Protein AF-L1J916-F1 (afdb_monomer_lite)

Organism: Guillardia theta (strain CCMP2712) (NCBI:txid905079)

Radius of gyration: 19.58 Å; chains: 1; bounding box: 50×43×59 Å

InterPro domains:
  IPR020630 Tetrahydrofolate dehydrogenase/cyclohydrolase, catalytic domain [PF00763] (3-84)
  IPR020631 Tetrahydrofolate dehydrogenase/cyclohydrolase, NAD(P)-binding domain [PF02882] (116-265)
  IPR036291 NAD(P)-binding domain superfamily [SSF51735] (116-236)
  IPR046346 Aminoacid dehydrogenase-like, N-terminal domain superfamily [SSF53223] (3-84)

Secondary structure (DSSP, 8-state):
-----HHHHHHHHHHHHHHHHTT---------TTTHHHHHHHHHH-TT---B---S-SS-SSPPTT---HHHHHHHS-TTTBTT--SHHHHHHHHTT--BSS-TTS-SS-PBPP--HHHHHHHHHHHHTT-S-TTSPTT-TTTT-EEEEE---TTTHHHHHHHHHHTT-EEEEE-SS-EEEEETTEEEE-S--HHHHHHH-SEEEE--S-TT----GGGPPTT-EEEE-SSS--S-HHHHTTSTT-EEE---HHHHHHHHHHHHHHHIIIII--TTSSS-HHHHHHHHHHHHHHHHHHHTT-

Foldseek 3Di:
DADPDPVLVVLLVVLCVVCVVLVHHDDDDYDHLVCLLVVLVVLQPDLVQQADDDRDDNDDPDADPVRDGPLVVQQSHDQLHHLQLLHPVLLVCLLQVNFFPDDPPDDPDTQGRAAGLQLVLVVLLCVLVCCQPPVDDAQQRNAPFEEEEADDDSRHQVSNQSNNQSSHYFYWRDYPPAIWTDHRNDTHGDPDDPLRSQLRGLEYEYADQDQPAADPLVSHAALHEYEYDYPHCNYDVVSNVVRHNYHYQHYSSQLSSLSSVLSSLSSCVNPVDPPVDPPRPVVVSSVVSNVVSSVVSSVVSD

pLDDT: mean 91.12, std 7.14, range [49.5, 98.06]

Sequence (302 aa):
MATKNQAAMDYAHWTARSCSQNGIDFHVVETTKSSVFDEIRKANENPNVHGIIFYYPCFGPTPGPDGSSDEVIREMISVRKDVEALSQPYRERLKMNIRLLDSPCMRRWRRKSLLPCTPLAVVKILEYLKIHNRCLPIGSRINNKTISVFNRSEVVGRPLACMLANDGATVFSVDDKETMLVQPCCEVPTDLECEDVIKLSDVLVTGVPCSKFKLPCDLIRPGATIINLSSFSNVDEERLLQVPNVRYVPKVGKVTVCMLQRNLLKLIYNFHLNKDLPDNQDLEDVLDLEHKIEIQSKSVIH

Structure (mmCIF, N/CA/C/O backbone):
data_AF-L1J916-F1
#
_entry.id   AF-L1J916-F1
#
loop_
_atom_site.group_PDB
_atom_site.id
_atom_site.type_symbol
_atom_site.label_atom_id
_atom_site.label_alt_id
_atom_site.label_comp_id
_atom_site.label_asym_id
_atom_site.label_entity_id
_atom_site.label_seq_id
_atom_site.pdbx_PDB_ins_code
_atom_site.Cartn_x
_atom_site.Cartn_y
_atom_site.Cartn_z
_atom_site.occupancy
_atom_site.B_iso_or_equiv
_atom_site.auth_seq_id
_atom_site.auth_comp_id
_atom_site.auth_asym_id
_atom_site.auth_atom_id
_atom_site.pdbx_PDB_model_num
ATOM 1 N N . MET A 1 1 ? 13.998 -10.246 -7.393 1.00 86.81 1 MET A N 1
ATOM 2 C CA . MET A 1 1 ? 13.907 -10.756 -6.008 1.00 86.81 1 MET A CA 1
ATOM 3 C C . MET A 1 1 ? 15.306 -11.117 -5.536 1.00 86.81 1 MET A C 1
ATOM 5 O O . MET A 1 1 ? 15.987 -11.836 -6.251 1.00 86.81 1 MET A O 1
ATOM 9 N N . ALA A 1 2 ? 15.738 -10.612 -4.376 1.00 88.06 2 ALA A N 1
ATOM 10 C CA . ALA A 1 2 ? 17.073 -10.877 -3.813 1.00 88.06 2 ALA A CA 1
ATOM 11 C C . ALA A 1 2 ? 17.022 -11.435 -2.375 1.00 88.06 2 ALA A C 1
ATOM 13 O O . ALA A 1 2 ? 17.979 -11.332 -1.605 1.00 88.06 2 ALA A O 1
ATOM 14 N N . THR A 1 3 ? 15.877 -12.007 -1.998 1.00 82.06 3 THR A N 1
ATOM 15 C CA . THR A 1 3 ? 15.598 -12.547 -0.664 1.00 82.06 3 THR A CA 1
ATOM 16 C C . THR A 1 3 ? 15.263 -14.032 -0.751 1.00 82.06 3 THR A C 1
ATOM 18 O O . THR A 1 3 ? 14.670 -14.477 -1.728 1.00 82.06 3 THR A O 1
ATOM 21 N N . LYS A 1 4 ? 15.634 -14.794 0.285 1.00 78.62 4 LYS A N 1
ATOM 22 C CA . LYS A 1 4 ? 15.292 -16.222 0.435 1.00 78.62 4 LYS A CA 1
ATOM 23 C C . LYS A 1 4 ? 14.055 -16.439 1.315 1.00 78.62 4 LYS A C 1
ATOM 25 O O . LYS A 1 4 ? 13.822 -17.540 1.803 1.00 78.62 4 LYS A O 1
ATOM 30 N N . ASN A 1 5 ? 13.282 -15.388 1.574 1.00 82.81 5 ASN A N 1
ATOM 31 C CA . ASN A 1 5 ? 12.077 -15.487 2.384 1.00 82.81 5 ASN A CA 1
ATOM 32 C C . ASN A 1 5 ? 10.961 -16.201 1.603 1.00 82.81 5 ASN A C 1
ATOM 34 O O . ASN A 1 5 ? 10.502 -15.684 0.584 1.00 82.81 5 ASN A O 1
ATOM 38 N N . GLN A 1 6 ? 10.491 -17.344 2.113 1.00 83.00 6 GLN A N 1
ATOM 39 C CA . GLN A 1 6 ? 9.423 -18.130 1.487 1.00 83.00 6 GLN A CA 1
ATOM 40 C C . GLN A 1 6 ? 8.148 -17.312 1.249 1.00 83.00 6 GLN A C 1
ATOM 42 O O . GLN A 1 6 ? 7.566 -17.392 0.175 1.00 83.00 6 GLN A O 1
ATOM 47 N N . ALA A 1 7 ? 7.756 -16.451 2.192 1.00 82.75 7 ALA A N 1
ATOM 48 C CA . ALA A 1 7 ? 6.556 -15.631 2.038 1.00 82.75 7 ALA A CA 1
ATOM 49 C C . ALA A 1 7 ? 6.671 -14.640 0.865 1.00 82.75 7 ALA A C 1
ATOM 51 O O . ALA A 1 7 ? 5.684 -14.366 0.184 1.00 82.75 7 ALA A O 1
ATOM 52 N N . ALA A 1 8 ? 7.877 -14.117 0.611 1.00 84.94 8 ALA A N 1
ATOM 53 C CA . ALA A 1 8 ? 8.134 -13.237 -0.526 1.00 84.94 8 ALA A CA 1
ATOM 54 C C . ALA A 1 8 ? 8.120 -14.012 -1.853 1.00 84.94 8 ALA A C 1
ATOM 56 O O . ALA A 1 8 ? 7.554 -13.521 -2.828 1.00 84.94 8 ALA A O 1
ATOM 57 N N . MET A 1 9 ? 8.681 -15.228 -1.876 1.00 85.56 9 MET A N 1
ATOM 58 C CA . MET A 1 9 ? 8.642 -16.114 -3.047 1.00 85.56 9 MET A CA 1
ATOM 59 C C . MET A 1 9 ? 7.208 -16.498 -3.409 1.00 85.56 9 MET A C 1
ATOM 61 O O . MET A 1 9 ? 6.787 -16.325 -4.553 1.00 85.56 9 MET A O 1
ATOM 65 N N . ASP A 1 10 ? 6.423 -16.934 -2.422 1.00 87.06 10 ASP A N 1
ATOM 66 C CA . ASP A 1 10 ? 5.017 -17.272 -2.619 1.00 87.06 10 ASP A CA 1
ATOM 67 C C . ASP A 1 10 ? 4.261 -16.063 -3.178 1.00 87.06 10 ASP A C 1
ATOM 69 O O . ASP A 1 10 ? 3.560 -16.171 -4.185 1.00 87.06 10 ASP A O 1
ATOM 73 N N . TYR A 1 11 ? 4.441 -14.884 -2.573 1.00 88.38 11 TYR A N 1
ATOM 74 C CA . TYR A 1 11 ? 3.808 -13.651 -3.039 1.00 88.38 11 TYR A CA 1
ATOM 75 C C . TYR A 1 11 ? 4.218 -13.280 -4.475 1.00 88.38 11 TYR A C 1
ATOM 77 O O . TYR A 1 11 ? 3.368 -12.838 -5.254 1.00 88.38 11 TYR A O 1
ATOM 85 N N . ALA A 1 12 ? 5.472 -13.523 -4.869 1.00 91.75 12 ALA A N 1
ATOM 86 C CA . ALA A 1 12 ? 5.927 -13.319 -6.241 1.00 91.75 12 ALA A CA 1
ATOM 87 C C . ALA A 1 12 ? 5.235 -14.262 -7.236 1.00 91.75 12 ALA A C 1
ATOM 89 O O . ALA A 1 12 ? 4.773 -13.811 -8.288 1.00 91.75 12 ALA A O 1
ATOM 90 N N . HIS A 1 13 ? 5.073 -15.539 -6.884 1.00 90.00 13 HIS A N 1
ATOM 91 C CA . HIS A 1 13 ? 4.322 -16.498 -7.698 1.00 90.00 13 HIS A CA 1
ATOM 92 C C . HIS A 1 13 ? 2.837 -16.127 -7.820 1.00 90.00 13 HIS A C 1
ATOM 94 O O . HIS A 1 13 ? 2.269 -16.191 -8.913 1.00 90.00 13 HIS A O 1
ATOM 100 N N . TRP A 1 14 ? 2.204 -15.685 -6.727 1.00 90.38 14 TRP A N 1
ATOM 101 C CA . TRP A 1 14 ? 0.821 -15.194 -6.758 1.00 90.38 14 TRP A CA 1
ATOM 102 C C . TRP A 1 14 ? 0.668 -13.961 -7.650 1.00 90.38 14 TRP A C 1
ATOM 104 O O . TRP A 1 14 ? -0.290 -13.876 -8.422 1.00 90.38 14 TRP A O 1
ATOM 114 N N . THR A 1 15 ? 1.626 -13.035 -7.575 1.00 94.25 15 THR A N 1
ATOM 115 C CA . THR A 1 15 ? 1.662 -11.834 -8.416 1.00 94.25 15 THR A CA 1
ATOM 116 C C . THR A 1 15 ? 1.776 -12.214 -9.890 1.00 94.25 15 THR A C 1
ATOM 118 O O . THR A 1 15 ? 0.941 -11.788 -10.686 1.00 94.25 15 THR A O 1
ATOM 121 N N . ALA A 1 16 ? 2.719 -13.094 -10.243 1.00 94.75 16 ALA A N 1
ATOM 122 C CA . ALA A 1 16 ? 2.904 -13.577 -11.612 1.00 94.75 16 ALA A CA 1
ATOM 123 C C . ALA A 1 16 ? 1.631 -14.227 -12.177 1.00 94.75 16 ALA A C 1
ATOM 125 O O . ALA A 1 16 ? 1.190 -13.898 -13.279 1.00 94.75 16 ALA A O 1
ATOM 126 N N . ARG A 1 17 ? 0.981 -15.097 -11.390 1.00 93.94 17 ARG A N 1
ATOM 127 C CA . ARG A 1 17 ? -0.272 -15.752 -11.788 1.00 93.94 17 ARG A CA 1
ATOM 128 C C . ARG A 1 17 ? -1.388 -14.743 -12.050 1.00 93.94 17 ARG A C 1
ATOM 130 O O . ARG A 1 17 ? -2.109 -14.877 -13.035 1.00 93.94 17 ARG A O 1
ATOM 137 N N . SER A 1 18 ? -1.546 -13.749 -11.177 1.00 94.38 18 SER A N 1
ATOM 138 C CA . SER A 1 18 ? -2.588 -12.731 -11.334 1.00 94.38 18 SER A CA 1
ATOM 139 C C . SER A 1 18 ? -2.328 -11.809 -12.528 1.00 94.38 18 SER A C 1
ATOM 141 O O . SER A 1 18 ? -3.273 -11.488 -13.243 1.00 94.38 18 SER A O 1
ATOM 143 N N . CYS A 1 19 ? -1.071 -11.429 -12.777 1.00 95.69 19 CYS A N 1
ATOM 144 C CA . CYS A 1 19 ? -0.684 -10.664 -13.963 1.00 95.69 19 CYS A CA 1
ATOM 145 C C . CYS A 1 19 ? -1.005 -11.436 -15.251 1.00 95.69 19 CYS A C 1
ATOM 147 O O . CYS A 1 19 ? -1.680 -10.906 -16.132 1.00 95.69 19 CYS A O 1
ATOM 149 N N . SER A 1 20 ? -0.632 -12.719 -15.316 1.00 95.00 20 SER A N 1
ATOM 150 C CA . SER A 1 20 ? -0.892 -13.576 -16.479 1.00 95.00 20 SER A CA 1
ATOM 151 C C . SER A 1 20 ? -2.390 -13.708 -16.800 1.00 95.00 20 SER A C 1
ATOM 153 O O . SER A 1 20 ? -2.781 -13.617 -17.961 1.00 95.00 20 SER A O 1
ATOM 155 N N . GLN A 1 21 ? -3.259 -13.812 -15.784 1.00 93.94 21 GLN A N 1
ATOM 156 C CA . GLN A 1 21 ? -4.724 -13.834 -15.964 1.00 93.94 21 GLN A CA 1
ATOM 157 C C . GLN A 1 21 ? -5.291 -12.563 -16.618 1.00 93.94 21 GLN A C 1
ATOM 159 O O . GLN A 1 21 ? -6.376 -12.591 -17.205 1.00 93.94 21 GLN A O 1
ATOM 164 N N . ASN A 1 22 ? -4.570 -11.451 -16.505 1.00 93.56 22 ASN A N 1
ATOM 165 C CA . ASN A 1 22 ? -4.932 -10.164 -17.080 1.00 93.56 22 ASN A CA 1
ATOM 166 C C . ASN A 1 22 ? -4.121 -9.823 -18.338 1.00 93.56 22 ASN A C 1
ATOM 168 O O . ASN A 1 22 ? -4.213 -8.699 -18.816 1.00 93.56 22 ASN A O 1
ATOM 172 N N . GLY A 1 23 ? -3.364 -10.781 -18.887 1.00 94.38 23 GLY A N 1
ATOM 173 C CA . GLY A 1 23 ? -2.546 -10.571 -20.084 1.00 94.38 23 GLY A CA 1
ATOM 174 C C . GLY A 1 23 ? -1.303 -9.712 -19.844 1.00 94.38 23 GLY A C 1
ATOM 175 O O . GLY A 1 23 ? -0.712 -9.217 -20.796 1.00 94.38 23 GLY A O 1
ATOM 176 N N . ILE A 1 24 ? -0.902 -9.518 -18.585 1.00 95.81 24 ILE A N 1
ATOM 177 C CA . ILE A 1 24 ? 0.307 -8.776 -18.227 1.00 95.81 24 ILE A CA 1
ATOM 178 C C . ILE A 1 24 ? 1.475 -9.755 -18.184 1.00 95.81 24 ILE A C 1
ATOM 180 O O . ILE A 1 24 ? 1.490 -10.678 -17.363 1.00 95.81 24 ILE A O 1
ATOM 184 N N . ASP A 1 25 ? 2.462 -9.520 -19.045 1.00 95.94 25 ASP A N 1
ATOM 185 C CA . ASP A 1 25 ? 3.709 -10.276 -19.049 1.00 95.94 25 ASP A CA 1
ATOM 186 C C . ASP A 1 25 ? 4.537 -9.949 -17.796 1.00 95.94 25 ASP A C 1
ATOM 188 O O . ASP A 1 25 ? 4.836 -8.785 -17.508 1.00 95.94 25 ASP A O 1
ATOM 192 N N . PHE A 1 26 ? 4.858 -10.975 -17.009 1.00 96.25 26 PHE A N 1
ATOM 193 C CA . PHE A 1 26 ? 5.480 -10.823 -15.697 1.00 96.25 26 PHE A CA 1
ATOM 194 C C . PHE A 1 26 ? 6.625 -11.816 -15.519 1.00 96.25 26 PHE A C 1
ATOM 196 O O . PHE A 1 26 ? 6.409 -13.024 -15.417 1.00 96.25 26 PHE A O 1
ATOM 203 N N . HIS A 1 27 ? 7.841 -11.284 -15.389 1.00 94.50 27 HIS A N 1
ATOM 204 C CA . HIS A 1 27 ? 9.067 -12.066 -15.232 1.00 94.50 27 HIS A CA 1
ATOM 205 C C . HIS A 1 27 ? 9.641 -11.903 -13.829 1.00 94.50 27 HIS A C 1
ATOM 207 O O . HIS A 1 27 ? 9.912 -10.788 -13.378 1.00 94.50 27 HIS A O 1
ATOM 213 N N . VAL A 1 28 ? 9.869 -13.020 -13.138 1.00 93.25 28 VAL A N 1
ATOM 214 C CA . VAL A 1 28 ? 10.585 -13.023 -11.858 1.00 93.25 28 VAL A CA 1
ATOM 215 C C . VAL A 1 28 ? 12.074 -13.183 -12.136 1.00 93.25 28 VAL A C 1
ATOM 217 O O . VAL A 1 28 ? 12.523 -14.249 -12.543 1.00 93.25 28 VAL A O 1
ATOM 220 N N . VAL A 1 29 ? 12.847 -12.127 -11.884 1.00 93.44 29 VAL A N 1
ATOM 221 C CA . VAL A 1 29 ? 14.315 -12.191 -11.907 1.00 93.44 29 VAL A CA 1
ATOM 222 C C . VAL A 1 29 ? 14.815 -12.473 -10.496 1.00 93.44 29 VAL A C 1
ATOM 224 O O . VAL A 1 29 ? 14.697 -11.623 -9.605 1.00 93.44 29 VAL A O 1
ATOM 227 N N . GLU A 1 30 ? 15.356 -13.665 -10.271 1.00 92.75 30 GLU A N 1
ATOM 228 C CA . GLU A 1 30 ? 16.078 -14.003 -9.044 1.00 92.75 30 GLU A CA 1
ATOM 229 C C . GLU A 1 30 ? 17.522 -13.512 -9.135 1.00 92.75 30 GLU A C 1
ATOM 231 O O . GLU A 1 30 ? 18.198 -13.703 -10.142 1.00 92.75 30 GLU A O 1
ATOM 236 N N . THR A 1 31 ? 17.997 -12.842 -8.089 1.00 93.06 31 THR A N 1
ATOM 237 C CA . THR A 1 31 ? 19.346 -12.272 -8.047 1.00 93.06 31 THR A CA 1
ATOM 238 C C . THR A 1 31 ? 19.919 -12.342 -6.635 1.00 93.06 31 THR A C 1
ATOM 240 O O . THR A 1 31 ? 19.236 -12.692 -5.671 1.00 93.06 31 THR A O 1
ATOM 243 N N . THR A 1 32 ? 21.199 -12.026 -6.499 1.00 92.12 32 THR A N 1
ATOM 244 C CA . THR A 1 32 ? 21.896 -11.954 -5.215 1.00 92.12 32 THR A CA 1
ATOM 245 C C . THR A 1 32 ? 21.941 -10.512 -4.716 1.00 92.12 32 THR A C 1
ATOM 247 O O . THR A 1 32 ? 21.762 -9.565 -5.480 1.00 92.12 32 THR A O 1
ATOM 250 N N . LYS A 1 33 ? 22.247 -10.317 -3.428 1.00 89.88 33 LYS A N 1
ATOM 251 C CA . LYS A 1 33 ? 22.436 -8.969 -2.863 1.00 89.88 33 LYS A CA 1
ATOM 252 C C . LYS A 1 33 ? 23.545 -8.180 -3.568 1.00 89.88 33 LYS A C 1
ATOM 254 O O . LYS A 1 33 ? 23.431 -6.970 -3.689 1.00 89.88 33 LYS A O 1
ATOM 259 N N . SER A 1 34 ? 24.589 -8.858 -4.048 1.00 89.31 34 SER A N 1
ATOM 260 C CA . SER A 1 34 ? 25.713 -8.224 -4.748 1.00 89.31 34 SER A CA 1
ATOM 261 C C . SER A 1 34 ? 25.365 -7.778 -6.168 1.00 89.31 34 SER A C 1
ATOM 263 O O . SER A 1 34 ? 25.971 -6.843 -6.670 1.00 89.31 34 SER A O 1
ATOM 265 N N . SER A 1 35 ? 24.403 -8.435 -6.820 1.00 93.50 35 SER A N 1
ATOM 266 C CA . SER A 1 35 ? 24.050 -8.182 -8.226 1.00 93.50 35 SER A CA 1
ATOM 267 C C . SER A 1 35 ? 22.723 -7.435 -8.389 1.00 93.50 35 SER A C 1
ATOM 269 O O . SER A 1 35 ? 22.341 -7.081 -9.502 1.00 93.50 35 SER A O 1
ATOM 271 N N . VAL A 1 36 ? 22.014 -7.167 -7.287 1.00 94.50 36 VAL A N 1
ATOM 272 C CA . VAL A 1 36 ? 20.677 -6.562 -7.306 1.00 94.50 36 VAL A CA 1
ATOM 273 C C . VAL A 1 36 ? 20.649 -5.189 -7.981 1.00 94.50 36 VAL A C 1
ATOM 275 O O . VAL A 1 36 ? 19.750 -4.914 -8.772 1.00 94.50 36 VAL A O 1
ATOM 278 N N . PHE A 1 37 ? 21.653 -4.349 -7.725 1.00 94.50 37 PHE A N 1
ATOM 279 C CA . PHE A 1 37 ? 21.734 -2.999 -8.286 1.00 94.50 37 PHE A CA 1
ATOM 280 C C . PHE A 1 37 ? 21.967 -3.016 -9.803 1.00 94.50 37 PHE A C 1
ATOM 282 O O . PHE A 1 37 ? 21.402 -2.197 -10.529 1.00 94.50 37 PHE A O 1
ATOM 289 N N . ASP A 1 38 ? 22.747 -3.977 -10.302 1.00 95.88 38 ASP A N 1
ATOM 290 C CA . ASP A 1 38 ? 22.995 -4.127 -11.738 1.00 95.88 38 ASP A CA 1
ATOM 291 C C . ASP A 1 38 ? 21.749 -4.607 -12.479 1.00 95.88 38 ASP A C 1
ATOM 293 O O . ASP A 1 38 ? 21.435 -4.088 -13.550 1.00 95.88 38 ASP A O 1
ATOM 297 N N . GLU A 1 39 ? 20.996 -5.541 -11.895 1.00 97.00 39 GLU A N 1
ATOM 298 C CA . GLU A 1 39 ? 19.728 -5.998 -12.471 1.00 97.00 39 GLU A CA 1
ATOM 299 C C . GLU A 1 39 ? 18.679 -4.879 -12.512 1.00 97.00 39 GLU A C 1
ATOM 301 O O . GLU A 1 39 ? 17.982 -4.723 -13.516 1.00 97.00 39 GLU A O 1
ATOM 306 N N . ILE A 1 40 ? 18.609 -4.034 -11.476 1.00 97.00 40 ILE A N 1
ATOM 307 C CA . ILE A 1 40 ? 17.733 -2.852 -11.488 1.00 97.00 40 ILE A CA 1
ATOM 308 C C . ILE A 1 40 ? 18.158 -1.875 -12.592 1.00 97.00 40 ILE A C 1
ATOM 310 O O . ILE A 1 40 ? 17.299 -1.375 -13.320 1.00 97.00 40 ILE A O 1
ATOM 314 N N . ARG A 1 41 ? 19.464 -1.632 -12.776 1.00 97.31 41 ARG A N 1
ATOM 315 C CA . ARG A 1 41 ? 19.970 -0.762 -13.851 1.00 97.31 41 ARG A CA 1
ATOM 316 C C . ARG A 1 41 ? 19.590 -1.294 -15.236 1.00 97.31 41 ARG A C 1
ATOM 318 O O . ARG A 1 41 ? 19.004 -0.554 -16.024 1.00 97.31 41 ARG A O 1
ATOM 325 N N . LYS A 1 42 ? 19.817 -2.587 -15.493 1.00 97.69 42 LYS A N 1
ATOM 326 C CA . LYS A 1 42 ? 19.413 -3.247 -16.747 1.00 97.69 42 LYS A CA 1
ATOM 327 C C . LYS A 1 42 ? 17.906 -3.123 -16.989 1.00 97.69 42 LYS A C 1
ATOM 329 O O . LYS A 1 42 ? 17.481 -2.777 -18.090 1.00 97.69 42 LYS A O 1
ATOM 334 N N . ALA A 1 43 ? 17.087 -3.365 -15.965 1.00 97.56 43 ALA A N 1
ATOM 335 C CA . ALA A 1 43 ? 15.633 -3.258 -16.070 1.00 97.56 43 ALA A CA 1
ATOM 336 C C . ALA A 1 43 ? 15.166 -1.813 -16.323 1.00 97.56 43 ALA A C 1
ATOM 338 O O . ALA A 1 43 ? 14.237 -1.582 -17.102 1.00 97.56 43 ALA A O 1
ATOM 339 N N . ASN A 1 44 ? 15.819 -0.823 -15.711 1.00 97.81 44 ASN A N 1
ATOM 340 C CA . ASN A 1 44 ? 15.538 0.592 -15.944 1.00 97.81 44 ASN A CA 1
ATOM 341 C C . ASN A 1 44 ? 15.805 1.004 -17.398 1.00 97.81 44 ASN A C 1
ATOM 343 O O . ASN A 1 44 ? 14.993 1.724 -17.979 1.00 97.81 44 ASN A O 1
ATOM 347 N N . GLU A 1 45 ? 16.890 0.516 -17.994 1.00 97.44 45 GLU A N 1
ATOM 348 C CA . GLU A 1 45 ? 17.308 0.862 -19.359 1.00 97.44 45 GLU A CA 1
ATOM 349 C C . GLU A 1 45 ? 16.565 0.068 -20.443 1.00 97.44 45 GLU A C 1
ATOM 351 O O . GLU A 1 45 ? 16.419 0.545 -21.566 1.00 97.44 45 GLU A O 1
ATOM 356 N N . ASN A 1 46 ? 16.033 -1.114 -20.120 1.00 97.38 46 ASN A N 1
ATOM 357 C CA . ASN A 1 46 ? 15.361 -1.973 -21.094 1.00 97.38 46 ASN A CA 1
ATOM 358 C C . ASN A 1 46 ? 14.019 -1.371 -21.579 1.00 97.38 46 ASN A C 1
ATOM 360 O O . ASN A 1 46 ? 13.089 -1.260 -20.774 1.00 97.38 46 ASN A O 1
ATOM 364 N N . PRO A 1 47 ? 13.850 -1.033 -22.872 1.00 95.81 47 PRO A N 1
ATOM 365 C CA . PRO A 1 47 ? 12.614 -0.433 -23.383 1.00 95.81 47 PRO A CA 1
ATOM 366 C C . PRO A 1 47 ? 11.399 -1.372 -23.322 1.00 95.81 47 PRO A C 1
ATOM 368 O O . PRO A 1 47 ? 10.277 -0.886 -23.272 1.00 95.81 47 PRO A O 1
ATOM 371 N N . ASN A 1 48 ? 11.608 -2.691 -23.250 1.00 95.75 48 ASN A N 1
ATOM 372 C CA . ASN A 1 48 ? 10.530 -3.683 -23.158 1.00 95.75 48 ASN A CA 1
ATOM 373 C C . ASN A 1 48 ? 10.007 -3.872 -21.722 1.00 95.75 48 ASN A C 1
ATOM 375 O O . ASN A 1 48 ? 9.033 -4.588 -21.500 1.00 95.75 48 ASN A O 1
ATOM 379 N N . VAL A 1 49 ? 10.651 -3.249 -20.727 1.00 97.00 49 VAL A N 1
ATOM 380 C CA . VAL A 1 49 ? 10.221 -3.297 -19.323 1.00 97.00 49 VAL A CA 1
ATOM 381 C C . VAL A 1 49 ? 9.434 -2.035 -18.994 1.00 97.00 49 VAL A C 1
ATOM 383 O O . VAL A 1 49 ? 10.001 -0.944 -18.908 1.00 97.00 49 VAL A O 1
ATOM 386 N N . HIS A 1 50 ? 8.136 -2.196 -18.747 1.00 96.75 50 HIS A N 1
ATOM 387 C CA . HIS A 1 50 ? 7.210 -1.095 -18.455 1.00 96.75 50 HIS A CA 1
ATOM 388 C C . HIS A 1 50 ? 7.047 -0.809 -16.955 1.00 96.75 50 HIS A C 1
ATOM 390 O O . HIS A 1 50 ? 6.649 0.294 -16.576 1.00 96.75 50 HIS A O 1
ATOM 396 N N . GLY A 1 51 ? 7.377 -1.781 -16.100 1.00 97.44 51 GLY A N 1
ATOM 397 C CA . GLY A 1 51 ? 7.270 -1.675 -14.650 1.00 97.44 51 GLY A CA 1
ATOM 398 C C . GLY A 1 51 ? 8.225 -2.615 -13.914 1.00 97.44 51 GLY A C 1
ATOM 399 O O . GLY A 1 51 ? 8.605 -3.656 -14.440 1.00 97.44 51 GLY A O 1
ATOM 400 N N . ILE A 1 52 ? 8.616 -2.231 -12.702 1.00 97.75 52 ILE A N 1
ATOM 401 C CA . ILE A 1 52 ? 9.560 -2.916 -11.821 1.00 97.75 52 ILE A CA 1
ATOM 402 C C . ILE A 1 52 ? 8.955 -2.940 -10.417 1.00 97.75 52 ILE A C 1
ATOM 404 O O . ILE A 1 52 ? 8.666 -1.892 -9.841 1.00 97.75 52 ILE A O 1
ATOM 408 N N . ILE A 1 53 ? 8.784 -4.146 -9.878 1.00 95.50 53 ILE A N 1
ATOM 409 C CA . ILE A 1 53 ? 8.444 -4.407 -8.475 1.00 95.50 53 ILE A CA 1
ATOM 410 C C . ILE A 1 53 ? 9.666 -5.007 -7.783 1.00 95.50 53 ILE A C 1
ATOM 412 O O . ILE A 1 53 ? 10.356 -5.852 -8.365 1.00 95.50 53 ILE A O 1
ATOM 416 N N . PHE A 1 54 ? 9.918 -4.612 -6.535 1.00 93.94 54 PHE A N 1
ATOM 417 C CA . PHE A 1 54 ? 10.978 -5.209 -5.738 1.00 93.94 54 PHE A CA 1
ATOM 418 C C . PHE A 1 54 ? 10.424 -5.858 -4.469 1.00 93.94 54 PHE A C 1
ATOM 420 O O . PHE A 1 54 ? 9.692 -5.255 -3.699 1.00 93.94 54 PHE A O 1
ATOM 427 N N . TYR A 1 55 ? 10.802 -7.111 -4.223 1.00 91.19 55 TYR A N 1
ATOM 428 C CA . TYR A 1 55 ? 10.338 -7.855 -3.052 1.00 91.19 55 TYR A CA 1
ATOM 429 C C . TYR A 1 55 ? 11.277 -7.623 -1.864 1.00 91.19 55 TYR A C 1
ATOM 431 O O . TYR A 1 55 ? 12.345 -8.234 -1.776 1.00 91.19 55 TYR A O 1
ATOM 439 N N . TYR A 1 56 ? 10.860 -6.730 -0.968 1.00 87.94 56 TYR A N 1
ATOM 440 C CA . TYR A 1 56 ? 11.541 -6.401 0.287 1.00 87.94 56 TYR A CA 1
ATOM 441 C C . TYR A 1 56 ? 11.264 -7.435 1.398 1.00 87.94 56 TYR A C 1
ATOM 443 O O . TYR A 1 56 ? 10.237 -8.119 1.364 1.00 87.94 56 TYR A O 1
ATOM 451 N N . PRO A 1 57 ? 12.121 -7.513 2.433 1.00 86.88 57 PRO A N 1
ATOM 452 C CA . PRO A 1 57 ? 13.411 -6.832 2.562 1.00 86.88 57 PRO A CA 1
ATOM 453 C C . PRO A 1 57 ? 14.546 -7.584 1.851 1.00 86.88 57 PRO A C 1
ATOM 455 O O . PRO A 1 57 ? 14.551 -8.819 1.800 1.00 86.88 57 PRO A O 1
ATOM 458 N N . CYS A 1 58 ? 15.528 -6.848 1.325 1.00 87.88 58 CYS A N 1
ATOM 459 C CA . CYS A 1 58 ? 16.763 -7.414 0.767 1.00 87.88 58 CYS A CA 1
ATOM 460 C C . CYS A 1 58 ? 17.930 -7.242 1.743 1.00 87.88 58 CYS A C 1
ATOM 462 O O . CYS A 1 58 ? 18.670 -8.192 2.038 1.00 87.88 58 CYS A O 1
ATOM 464 N N . PHE A 1 59 ? 18.067 -6.045 2.296 1.00 87.06 59 PHE A N 1
ATOM 465 C CA . PHE A 1 59 ? 19.039 -5.697 3.318 1.00 87.06 59 PHE A CA 1
ATOM 466 C C . PHE A 1 59 ? 18.400 -5.697 4.713 1.00 87.06 59 PHE A C 1
ATOM 468 O O . PHE A 1 59 ? 17.184 -5.766 4.870 1.00 87.06 59 PHE A O 1
ATOM 475 N N . GLY A 1 60 ? 19.244 -5.733 5.744 1.00 80.00 60 GLY A N 1
ATOM 476 C CA . GLY A 1 60 ? 18.783 -5.641 7.128 1.00 80.00 60 GLY A CA 1
ATOM 477 C C . GLY A 1 60 ? 18.380 -4.208 7.504 1.00 80.00 60 GLY A C 1
ATOM 478 O O . GLY A 1 60 ? 18.431 -3.310 6.664 1.00 80.00 60 GLY A O 1
ATOM 479 N N . PRO A 1 61 ? 18.032 -3.966 8.780 1.00 76.06 61 PRO A N 1
ATOM 480 C CA . PRO A 1 61 ? 17.724 -2.620 9.269 1.00 76.06 61 PRO A CA 1
ATOM 481 C C . PRO A 1 61 ? 18.941 -1.682 9.228 1.00 76.06 61 PRO A C 1
ATOM 483 O O . PRO A 1 61 ? 18.781 -0.466 9.221 1.00 76.06 61 PRO A O 1
ATOM 486 N N . THR A 1 62 ? 20.153 -2.239 9.205 1.00 79.88 62 THR A N 1
ATOM 487 C CA . THR A 1 62 ? 21.406 -1.494 9.084 1.00 79.88 62 THR A CA 1
ATOM 488 C C . THR A 1 62 ? 21.930 -1.565 7.649 1.00 79.88 62 THR A C 1
ATOM 490 O O . THR A 1 62 ? 21.983 -2.671 7.096 1.00 79.88 62 THR A O 1
ATOM 493 N N . PRO A 1 63 ? 22.360 -0.433 7.060 1.00 82.12 63 PRO A N 1
ATOM 494 C CA . PRO A 1 63 ? 23.040 -0.426 5.771 1.00 82.12 63 PRO A CA 1
ATOM 495 C C . PRO A 1 63 ? 24.268 -1.343 5.757 1.00 82.12 63 PRO A C 1
ATOM 497 O O . PRO A 1 63 ? 24.917 -1.556 6.786 1.00 82.12 63 PRO A O 1
ATOM 500 N N . GLY A 1 64 ? 24.588 -1.878 4.581 1.00 81.94 64 GLY A N 1
ATOM 501 C CA . GLY A 1 64 ? 25.837 -2.582 4.337 1.00 81.94 64 GLY A CA 1
ATOM 502 C C . GLY A 1 64 ? 27.054 -1.655 4.468 1.00 81.94 64 GLY A C 1
ATOM 503 O O . GLY A 1 64 ? 26.914 -0.430 4.449 1.00 81.94 64 GLY A O 1
ATOM 504 N N . PRO A 1 65 ? 28.268 -2.220 4.583 1.00 79.88 65 PRO A N 1
ATOM 505 C CA . PRO A 1 65 ? 29.507 -1.444 4.700 1.00 79.88 65 PRO A CA 1
ATOM 506 C C . PRO A 1 65 ? 29.786 -0.545 3.481 1.00 79.88 65 PRO A C 1
ATOM 508 O O . PRO A 1 65 ? 30.508 0.438 3.590 1.00 79.88 65 PRO A O 1
ATOM 511 N N . ASP A 1 66 ? 29.195 -0.869 2.334 1.00 84.25 66 ASP A N 1
ATOM 512 C CA . ASP A 1 66 ? 29.216 -0.113 1.079 1.00 84.25 66 ASP A CA 1
ATOM 513 C C . ASP A 1 66 ? 28.065 0.907 0.960 1.00 84.25 66 ASP A C 1
ATOM 515 O O . ASP A 1 66 ? 27.880 1.516 -0.091 1.00 84.25 66 ASP A O 1
ATOM 519 N N . GLY A 1 67 ? 27.267 1.083 2.018 1.00 84.56 67 GLY A N 1
ATOM 520 C CA . GLY A 1 67 ? 26.067 1.921 2.014 1.00 84.56 67 GLY A CA 1
ATOM 521 C C . GLY A 1 67 ? 24.847 1.262 1.365 1.00 84.56 67 GLY A C 1
ATOM 522 O O . GLY A 1 67 ? 23.808 1.910 1.238 1.00 84.56 67 GLY A O 1
ATOM 523 N N . SER A 1 68 ? 24.932 -0.014 0.969 1.00 88.00 68 SER A N 1
ATOM 524 C CA . SER A 1 68 ? 23.802 -0.732 0.377 1.00 88.00 68 SER A CA 1
ATOM 525 C C . SER A 1 68 ? 22.636 -0.860 1.363 1.00 88.00 68 SER A C 1
ATOM 527 O O . SER A 1 68 ? 22.796 -1.253 2.519 1.00 88.00 68 SER A O 1
ATOM 529 N N . SER A 1 69 ? 21.431 -0.507 0.921 1.00 91.94 69 SER A N 1
ATOM 530 C CA . SER A 1 69 ? 20.227 -0.601 1.746 1.00 91.94 69 SER A CA 1
ATOM 531 C C . SER A 1 69 ? 18.970 -0.741 0.889 1.00 91.94 69 SER A C 1
ATOM 533 O O . SER A 1 69 ? 18.972 -0.461 -0.313 1.00 91.94 69 SER A O 1
ATOM 535 N N . ASP A 1 70 ? 17.868 -1.148 1.519 1.00 91.12 70 ASP A N 1
ATOM 536 C CA . ASP A 1 70 ? 16.553 -1.204 0.870 1.00 91.12 70 ASP A CA 1
ATOM 537 C C . ASP A 1 70 ? 16.046 0.192 0.465 1.00 91.12 70 ASP A C 1
ATOM 539 O O . ASP A 1 70 ? 15.228 0.325 -0.441 1.00 91.12 70 ASP A O 1
ATOM 543 N N . GLU A 1 71 ? 16.535 1.256 1.107 1.00 91.31 71 GLU A N 1
ATOM 544 C CA . GLU A 1 71 ? 16.266 2.632 0.686 1.00 91.31 71 GLU A CA 1
ATOM 545 C C . GLU A 1 71 ? 16.958 2.964 -0.636 1.00 91.31 71 GLU A C 1
ATOM 547 O O . GLU A 1 71 ? 16.295 3.454 -1.545 1.00 91.31 71 GLU A O 1
ATOM 552 N N . VAL A 1 72 ? 18.237 2.608 -0.794 1.00 93.06 72 VAL A N 1
ATOM 553 C CA . VAL A 1 72 ? 18.953 2.822 -2.064 1.00 93.06 72 VAL A CA 1
ATOM 554 C C . VAL A 1 72 ? 18.282 2.055 -3.204 1.00 93.06 72 VAL A C 1
ATOM 556 O O . VAL A 1 72 ? 18.132 2.595 -4.297 1.00 93.06 72 VAL A O 1
ATOM 559 N N . ILE A 1 73 ? 17.823 0.822 -2.954 1.00 93.38 73 ILE A N 1
ATOM 560 C CA . ILE A 1 73 ? 17.054 0.051 -3.943 1.00 93.38 73 ILE A CA 1
ATOM 561 C C . ILE A 1 73 ? 15.800 0.818 -4.378 1.00 93.38 73 ILE A C 1
ATOM 563 O O . ILE A 1 73 ? 15.576 0.963 -5.580 1.00 93.38 73 ILE A O 1
ATOM 567 N N . ARG A 1 74 ? 14.999 1.323 -3.426 1.00 93.12 74 ARG A N 1
ATOM 568 C CA . ARG A 1 74 ? 13.764 2.070 -3.731 1.00 93.12 74 ARG A CA 1
ATOM 569 C C . ARG A 1 74 ? 14.028 3.281 -4.615 1.00 93.12 74 ARG A C 1
ATOM 571 O O . ARG A 1 74 ? 13.281 3.506 -5.562 1.00 93.12 74 ARG A O 1
ATOM 578 N N . GLU A 1 75 ? 15.088 4.030 -4.327 1.00 93.81 75 GLU A N 1
ATOM 579 C CA . GLU A 1 75 ? 15.420 5.243 -5.079 1.00 93.81 75 GLU A CA 1
ATOM 580 C C . GLU A 1 75 ? 16.095 4.962 -6.429 1.00 93.81 75 GLU A C 1
ATOM 582 O O . GLU A 1 75 ? 16.053 5.799 -7.330 1.00 93.81 75 GLU A O 1
ATOM 587 N N . MET A 1 76 ? 16.680 3.776 -6.614 1.00 95.50 76 MET A N 1
ATOM 588 C CA . MET A 1 76 ? 17.273 3.379 -7.892 1.00 95.50 76 MET A CA 1
ATOM 589 C C . MET A 1 76 ? 16.218 3.001 -8.941 1.00 95.50 76 MET A C 1
ATOM 591 O O . MET A 1 76 ? 16.476 3.107 -10.143 1.00 95.50 76 MET A O 1
ATOM 595 N N . ILE A 1 77 ? 15.035 2.539 -8.528 1.00 96.94 77 ILE A N 1
ATOM 596 C CA . ILE A 1 77 ? 13.966 2.177 -9.464 1.00 96.94 77 ILE A CA 1
ATOM 597 C C . ILE A 1 77 ? 13.459 3.447 -10.155 1.00 96.94 77 ILE A C 1
ATOM 599 O O . ILE A 1 77 ? 13.059 4.416 -9.513 1.00 96.94 77 ILE A O 1
ATOM 603 N N . SER A 1 78 ? 13.452 3.447 -11.491 1.00 97.00 78 SER A N 1
ATOM 604 C CA . SER A 1 78 ? 12.996 4.602 -12.260 1.00 97.00 78 SER A CA 1
ATOM 605 C C . SER A 1 78 ? 11.551 4.953 -11.914 1.00 97.00 78 SER A C 1
ATOM 607 O O . SER A 1 78 ? 10.664 4.109 -12.007 1.00 97.00 78 SER A O 1
ATOM 609 N N . VAL A 1 79 ? 11.273 6.233 -11.662 1.00 95.25 79 VAL A N 1
ATOM 610 C CA . VAL A 1 79 ? 9.913 6.772 -11.453 1.00 95.25 79 VAL A CA 1
ATOM 611 C C . VAL A 1 79 ? 8.946 6.373 -12.579 1.00 95.25 79 VAL A C 1
ATOM 613 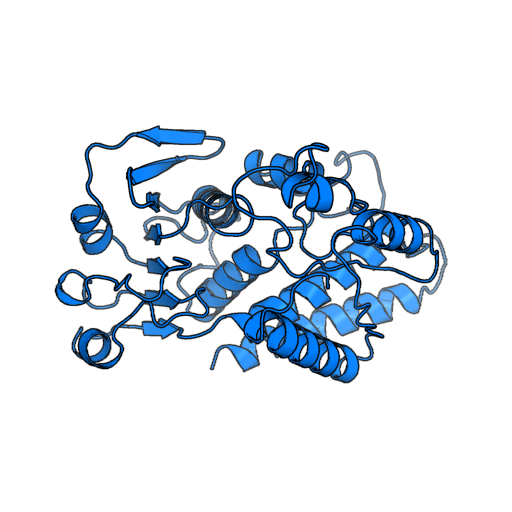O O . VAL A 1 79 ? 7.744 6.231 -12.361 1.00 95.25 79 VAL A O 1
ATOM 616 N N . ARG A 1 80 ? 9.458 6.167 -13.801 1.00 95.81 80 ARG A N 1
ATOM 617 C CA . ARG A 1 80 ? 8.664 5.762 -14.974 1.00 95.81 80 ARG A CA 1
ATOM 618 C C . ARG A 1 80 ? 8.298 4.275 -14.985 1.00 95.81 80 ARG A C 1
ATOM 620 O O . ARG A 1 80 ? 7.487 3.868 -15.814 1.00 95.81 80 ARG A O 1
ATOM 627 N N . LYS A 1 81 ? 8.914 3.483 -14.108 1.00 97.75 81 LYS A N 1
ATOM 628 C CA . LYS A 1 81 ? 8.759 2.029 -13.992 1.00 97.75 81 LYS A CA 1
ATOM 629 C C . LYS A 1 81 ? 8.425 1.575 -12.562 1.00 97.75 81 LYS A C 1
ATOM 631 O O . LYS A 1 81 ? 8.134 0.409 -12.364 1.00 97.75 81 LYS A O 1
ATOM 636 N N . ASP A 1 82 ? 8.420 2.456 -11.571 1.00 97.00 82 ASP A N 1
ATOM 637 C CA . ASP A 1 82 ? 8.095 2.132 -10.178 1.00 97.00 82 ASP A CA 1
ATOM 638 C C . ASP A 1 82 ? 6.589 1.860 -9.995 1.00 97.00 82 ASP A C 1
ATOM 640 O O . ASP A 1 82 ? 5.787 2.783 -9.822 1.00 97.00 82 ASP A O 1
ATOM 644 N N . VAL A 1 83 ? 6.189 0.584 -10.064 1.00 97.00 83 VAL A N 1
ATOM 645 C CA . VAL A 1 83 ? 4.776 0.174 -9.929 1.00 97.00 83 VAL A CA 1
ATOM 646 C C . VAL A 1 83 ? 4.283 0.218 -8.482 1.00 97.00 83 VAL A C 1
ATOM 648 O O . VAL A 1 83 ? 3.074 0.263 -8.242 1.00 97.00 83 VAL A O 1
ATOM 651 N N . GLU A 1 84 ? 5.195 0.239 -7.510 1.00 95.38 84 GLU A N 1
ATOM 652 C CA . GLU A 1 84 ? 4.859 0.341 -6.089 1.00 95.38 84 GLU A CA 1
ATOM 653 C C . GLU A 1 84 ? 4.790 1.791 -5.607 1.00 95.38 84 GLU A C 1
ATOM 655 O O . GLU A 1 84 ? 4.297 2.024 -4.508 1.00 95.38 84 GLU A O 1
ATOM 660 N N . ALA A 1 85 ? 5.222 2.754 -6.428 1.00 96.12 85 ALA A N 1
ATOM 661 C CA . ALA A 1 85 ? 5.235 4.187 -6.140 1.00 96.12 85 ALA A CA 1
ATOM 662 C C . ALA A 1 85 ? 5.977 4.543 -4.836 1.00 96.12 85 ALA A C 1
ATOM 664 O O . ALA A 1 85 ? 5.529 5.393 -4.061 1.00 96.12 85 ALA A O 1
ATOM 665 N N . LEU A 1 86 ? 7.099 3.864 -4.585 1.00 94.56 86 LEU A N 1
ATOM 666 C CA . LEU A 1 86 ? 7.905 4.000 -3.369 1.00 94.56 86 LEU A CA 1
ATOM 667 C C . LEU A 1 86 ? 9.074 4.978 -3.511 1.00 94.56 86 LEU A C 1
ATOM 669 O O . LEU A 1 86 ? 9.618 5.413 -2.493 1.00 94.56 86 LEU A O 1
ATOM 673 N N . SER A 1 87 ? 9.450 5.333 -4.738 1.00 92.50 87 SER A N 1
ATOM 674 C CA . SER A 1 87 ? 10.476 6.340 -5.009 1.00 92.50 87 SER A CA 1
ATOM 675 C C . SER A 1 87 ? 10.104 7.705 -4.419 1.00 92.50 87 SER A C 1
ATOM 677 O O . SER A 1 87 ? 8.927 8.082 -4.310 1.00 92.50 87 SER A O 1
ATOM 679 N N . GLN A 1 88 ? 11.124 8.469 -4.032 1.00 92.19 88 GLN A N 1
ATOM 680 C CA . GLN A 1 88 ? 10.992 9.771 -3.382 1.00 92.19 88 GLN A CA 1
ATOM 681 C C . GLN A 1 88 ? 10.006 10.718 -4.094 1.00 92.19 88 GLN A C 1
ATOM 683 O O . GLN A 1 88 ? 9.144 11.273 -3.406 1.00 92.19 88 GLN A O 1
ATOM 688 N N . PRO A 1 89 ? 9.996 10.859 -5.439 1.00 92.69 89 PRO A N 1
ATOM 689 C CA . PRO A 1 89 ? 9.078 11.780 -6.111 1.00 92.69 89 PRO A CA 1
ATOM 690 C C . PRO A 1 89 ? 7.591 11.458 -5.909 1.00 92.69 89 PRO A C 1
ATOM 692 O O . PRO A 1 89 ? 6.772 12.383 -5.891 1.00 92.69 89 PRO A O 1
ATOM 695 N N . TYR A 1 90 ? 7.222 10.180 -5.768 1.00 94.25 90 TYR A N 1
ATOM 696 C CA . TYR A 1 90 ? 5.845 9.783 -5.458 1.00 94.25 90 TYR A CA 1
ATOM 697 C C . TYR A 1 90 ? 5.528 9.978 -3.974 1.00 94.25 90 TYR A C 1
ATOM 699 O O . TYR A 1 90 ? 4.465 10.511 -3.646 1.00 94.25 90 TYR A O 1
ATOM 707 N N . ARG A 1 91 ? 6.463 9.627 -3.080 1.00 91.12 91 ARG A N 1
ATOM 708 C CA . ARG A 1 91 ? 6.303 9.812 -1.628 1.00 91.12 91 ARG A CA 1
ATOM 709 C C . ARG A 1 91 ? 6.132 11.282 -1.244 1.00 91.12 91 ARG A C 1
ATOM 711 O O . ARG A 1 91 ? 5.266 11.604 -0.435 1.00 91.12 91 ARG A O 1
ATOM 718 N N . GLU A 1 92 ? 6.908 12.185 -1.834 1.00 90.94 92 GLU A N 1
ATOM 719 C CA . GLU A 1 92 ? 6.797 13.628 -1.580 1.00 90.94 92 GLU A CA 1
ATOM 720 C C . GLU A 1 92 ? 5.462 14.194 -2.065 1.00 90.94 92 GLU A C 1
ATOM 722 O O . GLU A 1 92 ? 4.779 14.904 -1.327 1.00 90.94 92 GLU A O 1
ATOM 727 N N . ARG A 1 93 ? 5.040 13.824 -3.281 1.00 92.19 93 ARG A N 1
ATOM 728 C CA . ARG A 1 93 ? 3.740 14.239 -3.828 1.00 92.19 93 ARG A CA 1
ATOM 729 C C . ARG A 1 93 ? 2.585 13.743 -2.976 1.00 92.19 93 ARG A C 1
ATOM 731 O O . ARG A 1 93 ? 1.635 14.491 -2.765 1.00 92.19 93 ARG A O 1
ATOM 738 N N . LEU A 1 94 ? 2.678 12.521 -2.457 1.00 92.25 94 LEU A N 1
ATOM 739 C CA . LEU A 1 94 ? 1.705 11.985 -1.516 1.00 92.25 94 LEU A CA 1
ATOM 740 C C . LEU A 1 94 ? 1.625 12.839 -0.246 1.00 92.25 94 LEU A C 1
ATOM 742 O O . LEU A 1 94 ? 0.531 13.256 0.131 1.00 92.25 94 LEU A O 1
ATOM 746 N N . LYS A 1 95 ? 2.777 13.142 0.369 1.00 88.56 95 LYS A N 1
ATOM 747 C CA . LYS A 1 95 ? 2.855 13.971 1.582 1.00 88.56 95 LYS A CA 1
ATOM 748 C C . LYS A 1 95 ? 2.253 15.359 1.372 1.00 88.56 95 LYS A C 1
ATOM 750 O O . LYS A 1 95 ? 1.511 15.829 2.223 1.00 88.56 95 LYS A O 1
ATOM 755 N N . MET A 1 96 ? 2.514 15.975 0.220 1.00 89.62 96 MET A N 1
ATOM 756 C CA . MET A 1 96 ? 1.992 17.297 -0.146 1.00 89.62 96 MET A CA 1
ATOM 757 C C . MET A 1 96 ? 0.578 17.262 -0.756 1.00 89.62 96 MET A C 1
ATOM 759 O O . MET A 1 96 ? 0.083 18.292 -1.212 1.00 89.62 96 MET A O 1
ATOM 763 N N . ASN A 1 97 ? -0.071 16.092 -0.821 1.00 90.31 97 ASN A N 1
ATOM 764 C CA . ASN A 1 97 ? -1.378 15.890 -1.461 1.00 90.31 97 ASN A CA 1
ATOM 765 C C . ASN A 1 97 ? -1.432 16.391 -2.930 1.00 90.31 97 ASN A C 1
ATOM 767 O O . ASN A 1 97 ? -2.469 16.836 -3.433 1.00 90.31 97 ASN A O 1
ATOM 771 N N . ILE A 1 98 ? -0.308 16.300 -3.651 1.00 90.69 98 ILE A N 1
ATOM 772 C CA . ILE A 1 98 ? -0.173 16.669 -5.065 1.00 90.69 98 ILE A CA 1
ATOM 773 C C . ILE A 1 98 ? -0.595 15.485 -5.938 1.00 90.69 98 ILE A C 1
ATOM 775 O O . ILE A 1 98 ? 0.046 14.437 -5.988 1.00 90.69 98 ILE A O 1
ATOM 779 N N . ARG A 1 99 ? -1.687 15.662 -6.684 1.00 88.75 99 ARG A N 1
ATOM 780 C CA . ARG A 1 99 ? -2.346 14.569 -7.427 1.00 88.75 99 ARG A CA 1
ATOM 781 C C . ARG A 1 99 ? -1.880 14.407 -8.871 1.00 88.75 99 ARG A C 1
ATOM 783 O O . ARG A 1 99 ? -2.221 13.413 -9.513 1.00 88.75 99 ARG A O 1
ATOM 790 N N . LEU A 1 100 ? -1.148 15.380 -9.404 1.00 89.31 100 LEU A N 1
ATOM 791 C CA . LEU A 1 100 ? -0.696 15.407 -10.795 1.00 89.31 100 LEU A CA 1
ATOM 792 C C . LEU A 1 100 ? 0.827 15.402 -10.864 1.00 89.31 100 LEU A C 1
ATOM 794 O O . LEU A 1 100 ? 1.501 15.955 -9.999 1.00 89.31 100 LEU A O 1
ATOM 798 N N . LEU A 1 101 ? 1.360 14.794 -11.919 1.00 85.19 101 LEU A N 1
ATOM 799 C CA . LEU A 1 101 ? 2.783 14.878 -12.242 1.00 85.19 101 LEU A CA 1
ATOM 800 C C . LEU A 1 101 ? 3.130 16.183 -12.964 1.00 85.19 101 LEU A C 1
ATOM 802 O O . LEU A 1 101 ? 4.240 16.681 -12.810 1.00 85.19 101 LEU A O 1
ATOM 806 N N . ASP A 1 102 ? 2.176 16.727 -13.719 1.00 80.62 102 ASP A N 1
ATOM 807 C CA . ASP A 1 102 ? 2.331 17.948 -14.505 1.00 80.62 102 ASP A CA 1
ATOM 808 C C . ASP A 1 102 ? 1.630 19.140 -13.863 1.00 80.62 102 ASP A C 1
ATOM 810 O O . ASP A 1 102 ? 0.605 18.988 -13.188 1.00 80.62 102 ASP A O 1
ATOM 814 N N . SER A 1 103 ? 2.133 20.338 -14.171 1.00 67.00 103 SER A N 1
ATOM 815 C CA . SER A 1 103 ? 1.418 21.578 -13.881 1.00 67.00 103 SER A CA 1
ATOM 816 C C . SER A 1 103 ? 0.053 21.582 -14.597 1.00 67.00 103 SER A C 1
ATOM 818 O O . SER A 1 103 ? -0.005 21.219 -15.779 1.00 67.00 103 SER A O 1
ATOM 820 N N . PRO A 1 104 ? -1.048 21.997 -13.933 1.00 59.62 104 PRO A N 1
ATOM 821 C CA . PRO A 1 104 ? -2.405 21.942 -14.488 1.00 59.62 104 PRO A CA 1
ATOM 822 C C . PRO A 1 104 ? -2.574 22.634 -15.847 1.00 59.62 104 PRO A C 1
ATOM 824 O O . PRO A 1 104 ? -3.468 22.270 -16.604 1.00 59.62 104 PRO A O 1
ATOM 827 N N . CYS A 1 105 ? -1.721 23.614 -16.152 1.00 57.69 105 CYS A N 1
ATOM 828 C CA . CYS A 1 105 ? -1.777 24.437 -17.357 1.00 57.69 105 CYS A CA 1
ATOM 829 C C . CYS A 1 105 ? -0.951 23.908 -18.546 1.00 57.69 105 CYS A C 1
ATOM 831 O O . CYS A 1 105 ? -1.045 24.479 -19.626 1.00 57.69 105 CYS A O 1
ATOM 833 N N . MET A 1 106 ? -0.146 22.846 -18.389 1.00 49.50 106 MET A N 1
ATOM 834 C CA . MET A 1 106 ? 0.920 22.529 -19.359 1.00 49.50 106 MET A CA 1
ATOM 835 C C . MET A 1 106 ? 0.647 21.376 -20.337 1.00 49.50 106 MET A C 1
ATOM 837 O O . MET A 1 106 ? 1.456 21.177 -21.240 1.00 49.50 106 MET A O 1
ATOM 841 N N . ARG A 1 107 ? -0.435 20.588 -20.214 1.00 58.59 107 ARG A N 1
ATOM 842 C CA . ARG A 1 107 ? -0.664 19.442 -21.125 1.00 58.59 107 ARG A CA 1
ATOM 843 C C . ARG A 1 107 ? -2.139 19.168 -21.413 1.00 58.59 107 ARG A C 1
ATOM 845 O O . ARG A 1 107 ? -2.961 19.156 -20.502 1.00 58.59 107 ARG A O 1
ATOM 852 N N . ARG A 1 108 ? -2.429 18.801 -22.671 1.00 66.19 108 ARG A N 1
ATOM 853 C CA . ARG A 1 108 ? -3.716 18.230 -23.127 1.00 66.19 108 ARG A CA 1
ATOM 854 C C . ARG A 1 108 ? -4.109 16.971 -22.336 1.00 66.19 108 ARG A C 1
ATOM 856 O O . ARG A 1 108 ? -5.288 16.716 -22.121 1.00 66.19 108 ARG A O 1
ATOM 863 N N . TRP A 1 109 ? -3.119 16.222 -21.843 1.00 68.62 109 TRP A N 1
ATOM 864 C CA . TRP A 1 109 ? -3.301 14.982 -21.086 1.00 68.62 109 TRP A CA 1
ATOM 865 C C . TRP A 1 109 ? -2.838 15.135 -19.636 1.00 68.62 109 TRP A C 1
ATOM 867 O O . TRP A 1 109 ? -1.660 15.377 -19.377 1.00 68.62 109 TRP A O 1
ATOM 877 N N . ARG A 1 110 ? -3.744 14.927 -18.675 1.00 79.06 110 ARG A N 1
ATOM 878 C CA . ARG A 1 110 ? -3.418 15.003 -17.241 1.00 79.06 110 ARG A CA 1
ATOM 879 C C . ARG A 1 110 ? -2.781 13.699 -16.760 1.00 79.06 110 ARG A C 1
ATOM 881 O O . ARG A 1 110 ? -3.461 12.674 -16.679 1.00 79.06 110 ARG A O 1
ATOM 888 N N . ARG A 1 111 ? -1.494 13.740 -16.406 1.00 86.25 111 ARG A N 1
ATOM 889 C CA . ARG A 1 111 ? -0.787 12.613 -15.779 1.00 86.25 111 ARG A CA 1
ATOM 890 C C . ARG A 1 111 ? -0.991 12.635 -14.270 1.00 86.25 111 ARG A C 1
ATOM 892 O O . ARG A 1 111 ? -0.640 13.611 -13.607 1.00 86.25 111 ARG A O 1
ATOM 899 N N . LYS A 1 112 ? -1.584 11.572 -13.726 1.00 90.44 112 LYS A N 1
ATOM 900 C CA . LYS A 1 112 ? -1.809 11.432 -12.279 1.00 90.44 112 LYS A CA 1
ATOM 901 C C . LYS A 1 112 ? -0.534 10.936 -11.604 1.00 90.44 112 LYS A C 1
ATOM 903 O O . LYS A 1 112 ? 0.136 10.065 -12.157 1.00 90.44 112 LYS A O 1
ATOM 908 N N . SER A 1 113 ? -0.238 11.465 -10.419 1.00 93.38 113 SER A N 1
ATOM 909 C CA . SER A 1 113 ? 0.777 10.879 -9.540 1.00 93.38 113 SER A CA 1
ATOM 910 C C . SER A 1 113 ? 0.298 9.508 -9.072 1.00 93.38 113 SER A C 1
ATOM 912 O O . SER A 1 113 ? -0.889 9.342 -8.770 1.00 93.38 113 SER A O 1
ATOM 914 N N . LEU A 1 1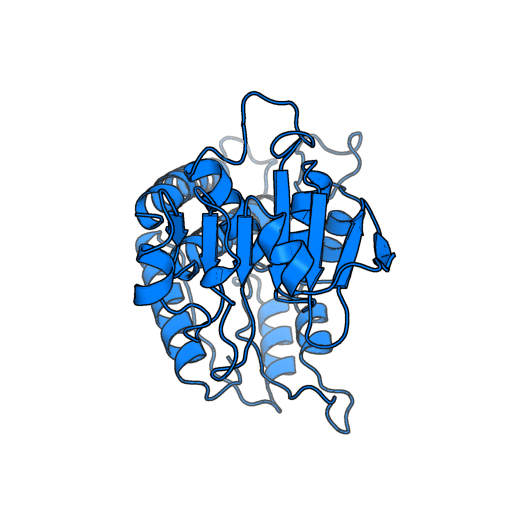14 ? 1.197 8.526 -9.040 1.00 95.44 114 LEU A N 1
ATOM 915 C CA . LEU A 1 114 ? 0.883 7.219 -8.480 1.00 95.44 114 LEU A CA 1
ATOM 916 C C . LEU A 1 114 ? 0.837 7.295 -6.951 1.00 95.44 114 LEU A C 1
ATOM 918 O O . LEU A 1 114 ? 1.365 8.224 -6.338 1.00 95.44 114 LEU A O 1
ATOM 922 N N . LEU A 1 115 ? 0.162 6.308 -6.366 1.00 95.38 115 LEU A N 1
ATOM 923 C CA . LEU A 1 115 ? 0.042 6.111 -4.927 1.00 95.38 115 LEU A CA 1
ATOM 924 C C . LEU A 1 115 ? 0.612 4.736 -4.574 1.00 95.38 115 LEU A C 1
ATOM 926 O O . LEU A 1 115 ? 0.440 3.808 -5.378 1.00 95.38 115 LEU A O 1
ATOM 930 N N . PRO A 1 116 ? 1.222 4.574 -3.389 1.00 95.75 116 PRO A N 1
ATOM 931 C CA . PRO A 1 116 ? 1.745 3.285 -2.973 1.00 95.75 116 PRO A CA 1
ATOM 932 C C . PRO A 1 116 ? 0.675 2.195 -2.967 1.00 95.75 116 PRO A C 1
ATOM 934 O O . PRO A 1 116 ? -0.412 2.388 -2.418 1.00 95.75 116 PRO A O 1
ATOM 937 N N . CYS A 1 117 ? 0.958 1.052 -3.597 1.00 94.31 117 CYS A N 1
ATOM 938 C CA . CYS A 1 117 ? -0.070 0.054 -3.906 1.00 94.31 117 CYS A CA 1
ATOM 939 C C . CYS A 1 117 ? -0.699 -0.579 -2.654 1.00 94.31 117 CYS A C 1
ATOM 941 O O . CYS A 1 117 ? -1.908 -0.799 -2.637 1.00 94.31 117 CYS A O 1
ATOM 943 N N . THR A 1 118 ? 0.082 -0.824 -1.595 1.00 94.38 118 THR A N 1
ATOM 944 C CA . THR A 1 118 ? -0.424 -1.406 -0.336 1.00 94.38 118 THR A CA 1
ATOM 945 C C . THR A 1 118 ? -1.313 -0.419 0.435 1.00 94.38 118 THR A C 1
ATOM 947 O O . THR A 1 118 ? -2.456 -0.768 0.731 1.00 94.38 118 THR A O 1
ATOM 950 N N . PRO A 1 119 ? -0.886 0.832 0.697 1.00 95.69 119 PRO A N 1
ATOM 951 C CA . PRO A 1 119 ? -1.777 1.879 1.198 1.00 95.69 119 PRO A CA 1
ATOM 952 C C . PRO A 1 119 ? -3.039 2.084 0.356 1.00 95.69 119 PRO A C 1
ATOM 954 O O . PRO A 1 119 ? -4.144 2.169 0.891 1.00 95.69 119 PRO A O 1
ATOM 957 N N . LEU A 1 120 ? -2.900 2.101 -0.972 1.00 95.69 120 LEU A N 1
ATOM 958 C CA . LEU A 1 120 ? -4.035 2.227 -1.879 1.00 95.69 120 LEU A CA 1
ATOM 959 C C . LEU A 1 120 ? -5.003 1.041 -1.757 1.00 95.69 120 LEU A C 1
ATOM 961 O O . LEU A 1 120 ? -6.214 1.247 -1.782 1.00 95.69 120 LEU A O 1
ATOM 965 N N . ALA A 1 121 ? -4.494 -0.180 -1.584 1.00 96.44 121 ALA A N 1
ATOM 966 C CA . ALA A 1 121 ? -5.315 -1.368 -1.375 1.00 96.44 121 ALA A CA 1
ATOM 967 C C . ALA A 1 121 ? -6.158 -1.259 -0.097 1.00 96.44 121 ALA A C 1
ATOM 969 O O . ALA A 1 121 ? -7.344 -1.583 -0.125 1.00 96.44 121 ALA A O 1
ATOM 970 N N . VAL A 1 122 ? -5.592 -0.727 0.992 1.00 96.69 122 VAL A N 1
ATOM 971 C CA . VAL A 1 122 ? -6.349 -0.447 2.224 1.00 96.69 122 VAL A CA 1
ATOM 972 C C . VAL A 1 122 ? -7.465 0.555 1.962 1.00 96.69 122 VAL A C 1
ATOM 974 O O . VAL A 1 122 ? -8.610 0.292 2.322 1.00 96.69 122 VAL A O 1
ATOM 977 N N . VAL A 1 123 ? -7.181 1.661 1.270 1.00 95.06 123 VAL A N 1
ATOM 978 C CA . VAL A 1 123 ? -8.222 2.638 0.908 1.00 95.06 123 VAL A CA 1
ATOM 979 C C . VAL A 1 123 ? -9.321 1.991 0.057 1.00 95.06 123 VAL A C 1
ATOM 981 O O . VAL A 1 123 ? -10.500 2.233 0.305 1.00 95.06 123 VAL A O 1
ATOM 984 N N . LYS A 1 124 ? -8.978 1.102 -0.886 1.00 94.88 124 LYS A N 1
ATOM 985 C CA . LYS A 1 124 ? -9.965 0.343 -1.677 1.00 94.88 124 LYS A CA 1
ATOM 986 C C . LYS A 1 124 ? -10.822 -0.601 -0.841 1.00 94.88 124 LYS A C 1
ATOM 988 O O . LYS A 1 124 ? -12.025 -0.698 -1.081 1.00 94.88 124 LYS A O 1
ATOM 993 N N . ILE A 1 125 ? -10.239 -1.247 0.163 1.00 95.75 125 ILE A N 1
ATOM 994 C CA . ILE A 1 125 ? -10.986 -2.056 1.130 1.00 95.75 125 ILE A CA 1
ATOM 995 C C . ILE A 1 125 ? -11.955 -1.172 1.925 1.00 95.75 125 ILE A C 1
ATOM 997 O O . ILE A 1 125 ? -13.131 -1.506 2.048 1.00 95.75 125 ILE A O 1
ATOM 1001 N N . LEU A 1 126 ? -11.520 0.001 2.390 1.00 95.38 126 LEU A N 1
ATOM 1002 C CA . LEU A 1 126 ? -12.390 0.945 3.101 1.00 95.38 126 LEU A CA 1
ATOM 1003 C C . LEU A 1 126 ? -13.513 1.512 2.211 1.00 95.38 126 LEU A C 1
ATOM 1005 O O . LEU A 1 126 ? -14.635 1.704 2.689 1.00 95.38 126 LEU A O 1
ATOM 1009 N N . GLU A 1 127 ? -13.246 1.747 0.920 1.00 93.06 127 GLU A N 1
ATOM 1010 C CA . GLU A 1 127 ? -14.259 2.108 -0.088 1.00 93.06 127 GLU A CA 1
ATOM 1011 C C . GLU A 1 127 ? -15.305 1.000 -0.252 1.00 93.06 127 GLU A C 1
ATOM 1013 O O . GLU A 1 127 ? -16.509 1.270 -0.326 1.00 93.06 127 GLU A O 1
ATOM 1018 N N . TYR A 1 128 ? -14.849 -0.251 -0.302 1.00 93.56 128 TYR A N 1
ATOM 1019 C CA . TYR A 1 128 ? -15.709 -1.419 -0.428 1.00 93.56 128 TYR A CA 1
ATOM 1020 C C . TYR A 1 128 ? -16.618 -1.594 0.796 1.00 93.56 128 TYR A C 1
ATOM 1022 O O . TYR A 1 128 ? -17.835 -1.716 0.648 1.00 93.56 128 TYR A O 1
ATOM 1030 N N . LEU A 1 129 ? -16.048 -1.474 2.000 1.00 93.06 129 LEU A N 1
ATOM 1031 C CA . LEU A 1 129 ? -16.747 -1.578 3.288 1.00 93.06 129 LEU A CA 1
ATOM 1032 C C . LEU A 1 129 ? -17.638 -0.367 3.629 1.00 93.06 129 LEU A C 1
ATOM 1034 O O . LEU A 1 129 ? -18.230 -0.325 4.710 1.00 93.06 129 LEU A O 1
ATOM 1038 N N . LYS A 1 130 ? -17.741 0.616 2.721 1.00 93.00 130 LYS A N 1
ATOM 1039 C CA . LYS A 1 130 ? -18.533 1.853 2.869 1.00 93.00 130 LYS A CA 1
ATOM 1040 C C . LYS A 1 130 ? -18.103 2.752 4.033 1.00 93.00 130 LYS A C 1
ATOM 1042 O O . LYS A 1 130 ? -18.869 3.613 4.452 1.00 93.00 130 LYS A O 1
ATOM 1047 N N . ILE A 1 131 ? -16.878 2.582 4.525 1.00 92.62 131 ILE A N 1
ATOM 1048 C CA . ILE A 1 131 ? -16.277 3.474 5.529 1.00 92.62 131 ILE A CA 1
ATOM 1049 C C . ILE A 1 131 ? -15.816 4.762 4.849 1.00 92.62 131 ILE A C 1
ATOM 1051 O O . ILE A 1 131 ? -16.014 5.852 5.374 1.00 92.62 131 ILE A O 1
ATOM 1055 N N . HIS A 1 132 ? -15.257 4.632 3.647 1.00 89.00 132 HIS A N 1
ATOM 1056 C CA . HIS A 1 132 ? -14.895 5.760 2.805 1.00 89.00 132 HIS A CA 1
ATOM 1057 C C . HIS A 1 132 ? -16.094 6.163 1.924 1.00 89.00 132 HIS A C 1
ATOM 1059 O O . HIS A 1 132 ? -16.434 5.504 0.932 1.00 89.00 132 HIS A O 1
ATOM 1065 N N . ASN A 1 133 ? -16.741 7.271 2.283 1.00 86.19 133 ASN A N 1
ATOM 1066 C CA . ASN A 1 133 ? -17.967 7.753 1.662 1.00 86.19 133 ASN A CA 1
ATOM 1067 C C . ASN A 1 133 ? -17.678 8.528 0.368 1.00 86.19 133 ASN A C 1
ATOM 1069 O O . ASN A 1 133 ? -17.252 9.682 0.378 1.00 86.19 133 ASN A O 1
ATOM 1073 N N . ARG A 1 134 ? -17.960 7.898 -0.778 1.00 81.31 134 ARG A N 1
ATOM 1074 C CA . ARG A 1 134 ? -17.739 8.496 -2.107 1.00 81.31 134 ARG A CA 1
ATOM 1075 C C . ARG A 1 134 ? -18.715 9.629 -2.449 1.00 81.31 134 ARG A C 1
ATOM 1077 O O . ARG A 1 134 ? -18.460 10.326 -3.427 1.00 81.31 134 ARG A O 1
ATOM 1084 N N . CYS A 1 135 ? -19.788 9.814 -1.675 1.00 85.25 135 CYS A N 1
ATOM 1085 C CA . CYS A 1 135 ? -20.716 10.936 -1.838 1.00 85.25 135 CYS A CA 1
ATOM 1086 C C . CYS A 1 135 ? -20.153 12.247 -1.269 1.00 85.25 135 CYS A C 1
ATOM 1088 O O . CYS A 1 135 ? -20.659 13.315 -1.600 1.00 85.25 135 CYS A O 1
ATOM 1090 N N . LEU A 1 136 ? -19.118 12.179 -0.424 1.00 87.06 136 LEU A N 1
ATOM 1091 C CA . LEU A 1 136 ? -18.446 13.361 0.104 1.00 87.06 136 LEU A CA 1
ATOM 1092 C C . LEU A 1 136 ? -17.386 13.889 -0.879 1.00 87.06 136 LEU A C 1
ATOM 1094 O O . LEU A 1 136 ? -16.847 13.122 -1.694 1.00 87.06 136 LEU A O 1
ATOM 1098 N N . PRO A 1 137 ? -17.059 15.194 -0.802 1.00 87.94 137 PRO A N 1
ATOM 1099 C CA . PRO A 1 137 ? -15.969 15.774 -1.566 1.00 87.94 137 PRO A CA 1
ATOM 1100 C C . PRO A 1 137 ? -14.657 15.006 -1.395 1.00 87.94 137 PRO A C 1
ATOM 1102 O O . PRO A 1 137 ? -14.387 14.343 -0.395 1.00 87.94 137 PRO A O 1
ATOM 1105 N N . ILE A 1 138 ? -13.812 15.101 -2.413 1.00 83.94 138 ILE A N 1
ATOM 1106 C CA . IL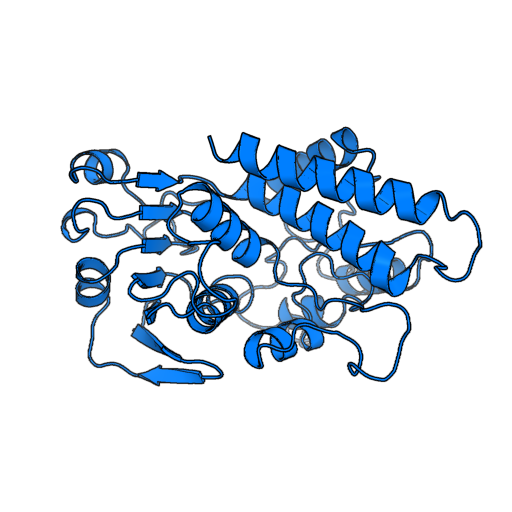E A 1 138 ? -12.441 14.606 -2.329 1.00 83.94 138 ILE A CA 1
ATOM 1107 C C . ILE A 1 138 ? -11.732 15.282 -1.145 1.00 83.94 138 ILE A C 1
ATOM 1109 O O . ILE A 1 138 ? -11.796 16.501 -1.023 1.00 83.94 138 ILE A O 1
ATOM 1113 N N . GLY A 1 139 ? -11.028 14.499 -0.322 1.00 84.62 139 GLY A N 1
ATOM 1114 C CA . GLY A 1 139 ? -10.322 14.998 0.861 1.00 84.62 139 GLY A CA 1
ATOM 1115 C C . GLY A 1 139 ? -11.146 14.999 2.153 1.00 84.62 139 GLY A C 1
ATOM 1116 O O . GLY A 1 139 ? -10.602 15.307 3.203 1.00 84.62 139 GLY A O 1
ATOM 1117 N N . SER A 1 140 ? -12.436 14.648 2.099 1.00 88.44 140 SER A N 1
ATOM 1118 C CA . SER A 1 140 ? -13.306 14.552 3.284 1.00 88.44 140 SER A CA 1
ATOM 1119 C C . SER A 1 140 ? -14.094 13.244 3.358 1.00 88.44 140 SER A C 1
ATOM 1121 O O . SER A 1 140 ? -15.077 13.116 4.089 1.00 88.44 140 SER A O 1
ATOM 1123 N N . ARG A 1 141 ? -13.680 12.245 2.576 1.00 89.69 141 ARG A N 1
ATOM 1124 C CA . ARG A 1 141 ? -14.422 10.992 2.383 1.00 89.69 141 ARG A CA 1
ATOM 1125 C C . ARG A 1 141 ? -14.386 10.071 3.591 1.00 89.69 141 ARG A C 1
ATOM 1127 O O . ARG A 1 141 ? -15.231 9.183 3.684 1.00 89.69 141 ARG A O 1
ATOM 1134 N N . ILE A 1 142 ? -13.438 10.282 4.498 1.00 91.81 142 ILE A N 1
ATOM 1135 C CA . ILE A 1 142 ? -13.300 9.531 5.747 1.00 91.81 142 ILE A CA 1
ATOM 1136 C C . ILE A 1 142 ? -13.397 10.485 6.956 1.00 91.81 142 ILE A C 1
ATOM 1138 O O . ILE A 1 142 ? -12.879 10.196 8.031 1.00 91.81 142 ILE A O 1
ATOM 1142 N N . ASN A 1 143 ? -14.080 11.628 6.800 1.00 90.44 143 ASN A N 1
ATOM 1143 C CA . ASN A 1 143 ? -14.311 12.565 7.902 1.00 90.44 143 ASN A CA 1
ATOM 1144 C C . ASN A 1 143 ? -15.001 11.892 9.095 1.00 90.44 143 ASN A C 1
ATOM 1146 O O . ASN A 1 143 ? -15.863 11.025 8.931 1.00 90.44 143 ASN A O 1
ATOM 1150 N N . ASN A 1 144 ? -14.673 12.370 10.299 1.00 89.88 144 ASN A N 1
ATOM 1151 C CA . ASN A 1 144 ? -15.229 11.895 11.573 1.00 89.88 144 ASN A CA 1
ATOM 1152 C C . ASN A 1 144 ? -14.969 10.405 11.844 1.00 89.88 144 ASN A C 1
ATOM 1154 O O . ASN A 1 144 ? -15.758 9.744 12.522 1.00 89.88 144 ASN A O 1
ATOM 1158 N N . LYS A 1 145 ? -13.883 9.863 11.289 1.00 95.38 145 LYS A N 1
ATOM 1159 C CA . LYS A 1 145 ? -13.389 8.525 11.599 1.00 95.38 145 LYS A CA 1
ATOM 1160 C C . LYS A 1 145 ? -12.020 8.619 12.236 1.00 95.38 145 LYS A C 1
ATOM 1162 O O . LYS A 1 145 ? -11.154 9.335 11.736 1.00 95.38 145 LYS A O 1
ATOM 1167 N N . THR A 1 146 ? -11.840 7.850 13.299 1.00 97.38 146 THR A N 1
ATOM 1168 C CA . THR A 1 146 ? -10.546 7.677 13.952 1.00 97.38 146 THR A CA 1
ATOM 1169 C C . THR A 1 146 ? -9.915 6.380 13.463 1.00 97.38 146 THR A C 1
ATOM 1171 O O . THR A 1 146 ? -10.562 5.332 13.490 1.00 97.38 146 THR A O 1
ATOM 1174 N N . ILE A 1 147 ? -8.674 6.434 12.983 1.00 98.00 147 ILE A N 1
ATOM 1175 C CA . ILE A 1 147 ? -7.966 5.273 12.439 1.00 98.00 147 ILE A CA 1
ATOM 1176 C C . ILE A 1 147 ? -6.597 5.145 13.099 1.00 98.00 147 ILE A C 1
ATOM 1178 O O . ILE A 1 147 ? -5.793 6.064 12.997 1.00 98.00 147 ILE A O 1
ATOM 1182 N N . SER A 1 148 ? -6.285 3.995 13.695 1.00 98.06 148 SER A N 1
ATOM 1183 C CA . SER A 1 148 ? -4.923 3.701 14.162 1.00 98.06 148 SER A CA 1
ATOM 1184 C C . SER A 1 148 ? -4.207 2.749 13.212 1.00 98.06 148 SER A C 1
ATOM 1186 O O . SER A 1 148 ? -4.734 1.696 12.845 1.00 98.06 148 SER A O 1
ATOM 1188 N N . VAL A 1 149 ? -2.983 3.112 12.835 1.00 97.88 149 VAL A N 1
ATOM 1189 C CA . VAL A 1 149 ? -2.081 2.332 11.987 1.00 97.88 149 VAL A CA 1
ATOM 1190 C C . VAL A 1 149 ? -0.903 1.845 12.832 1.00 97.88 149 VAL A C 1
ATOM 1192 O O . VAL A 1 149 ? -0.037 2.629 13.212 1.00 97.88 149 VAL A O 1
ATOM 1195 N N . PHE A 1 150 ? -0.848 0.539 13.098 1.00 96.69 150 PHE A N 1
ATOM 1196 C CA . PHE A 1 150 ? 0.234 -0.135 13.831 1.00 96.69 150 PHE A CA 1
ATOM 1197 C C . PHE A 1 150 ? 1.312 -0.593 12.856 1.00 96.69 150 PHE A C 1
ATOM 1199 O O . PHE A 1 150 ? 1.418 -1.782 12.533 1.00 96.69 150 PHE A O 1
ATOM 1206 N N . ASN A 1 151 ? 2.028 0.382 12.303 1.00 93.56 151 ASN A N 1
ATOM 1207 C CA . ASN A 1 151 ? 3.202 0.239 11.449 1.00 93.56 151 ASN A CA 1
ATOM 1208 C C . ASN A 1 151 ? 3.688 1.662 11.103 1.00 93.56 151 ASN A C 1
ATOM 1210 O O . ASN A 1 151 ? 2.906 2.447 10.573 1.00 93.56 151 ASN A O 1
ATOM 1214 N N . ARG A 1 152 ? 4.971 1.980 11.328 1.00 92.50 152 ARG A N 1
ATOM 1215 C CA . ARG A 1 152 ? 5.595 3.278 10.972 1.00 92.50 152 ARG A CA 1
ATOM 1216 C C . ARG A 1 152 ? 6.648 3.177 9.857 1.00 92.50 152 ARG A C 1
ATOM 1218 O O . ARG A 1 152 ? 7.463 4.072 9.672 1.00 92.50 152 ARG A O 1
ATOM 1225 N N . SER A 1 153 ? 6.637 2.092 9.081 1.00 90.25 153 SER A N 1
ATOM 1226 C CA . SER A 1 153 ? 7.553 1.901 7.947 1.00 90.25 153 SER A CA 1
ATOM 1227 C C . SER A 1 153 ? 7.311 2.916 6.827 1.00 90.25 153 SER A C 1
ATOM 1229 O O . SER A 1 153 ? 6.177 3.315 6.551 1.00 90.25 153 SER A O 1
ATOM 1231 N N . GLU A 1 154 ? 8.384 3.256 6.111 1.00 85.56 154 GLU A N 1
ATOM 1232 C CA . GLU A 1 154 ? 8.343 4.121 4.922 1.00 85.56 154 GLU A CA 1
ATOM 1233 C C . GLU A 1 154 ? 7.649 3.472 3.713 1.00 85.56 154 GLU A C 1
ATOM 1235 O O . GLU A 1 154 ? 7.342 4.158 2.741 1.00 85.56 154 GLU A O 1
ATOM 1240 N N . VAL A 1 155 ? 7.427 2.154 3.747 1.00 86.06 155 VAL A N 1
ATOM 1241 C CA . VAL A 1 155 ? 6.833 1.393 2.635 1.00 86.06 155 VAL A CA 1
ATOM 1242 C C . VAL A 1 155 ? 5.310 1.332 2.748 1.00 86.06 155 VAL A C 1
ATOM 1244 O O . VAL A 1 155 ? 4.609 1.427 1.743 1.00 86.06 155 VAL A O 1
ATOM 1247 N N . VAL A 1 156 ? 4.783 1.177 3.966 1.00 90.88 156 VAL A N 1
ATOM 1248 C CA . VAL A 1 156 ? 3.349 0.929 4.183 1.00 90.88 156 VAL A CA 1
ATOM 1249 C C . VAL A 1 156 ? 2.757 1.897 5.195 1.00 90.88 156 VAL A C 1
ATOM 1251 O O . VAL A 1 156 ? 1.813 2.612 4.873 1.00 90.88 156 VAL A O 1
ATOM 1254 N N . GLY A 1 157 ? 3.321 1.931 6.400 1.00 93.06 157 GLY A N 1
ATOM 1255 C CA . GLY A 1 157 ? 2.744 2.597 7.563 1.00 93.06 157 GLY A CA 1
ATOM 1256 C C . GLY A 1 157 ? 2.526 4.095 7.388 1.00 93.06 157 GLY A C 1
ATOM 1257 O O . GLY A 1 157 ? 1.391 4.569 7.336 1.00 93.06 157 GLY A O 1
ATOM 1258 N N . ARG A 1 158 ? 3.625 4.839 7.228 1.00 92.56 158 ARG A N 1
ATOM 1259 C CA . ARG A 1 158 ? 3.586 6.301 7.073 1.00 92.56 158 ARG A CA 1
ATOM 1260 C C . ARG A 1 158 ? 2.828 6.759 5.828 1.00 92.56 158 ARG A C 1
ATOM 1262 O O . ARG A 1 158 ? 1.998 7.662 5.951 1.00 92.56 158 ARG A O 1
ATOM 1269 N N . PRO A 1 159 ? 3.033 6.152 4.641 1.00 94.12 159 PRO A N 1
ATOM 1270 C CA . PRO A 1 159 ? 2.246 6.518 3.471 1.00 94.12 159 PRO A CA 1
ATOM 1271 C C . PRO A 1 159 ? 0.742 6.280 3.662 1.00 94.12 159 PRO A C 1
ATOM 1273 O O . PRO A 1 159 ? -0.055 7.131 3.273 1.00 94.12 159 PRO A O 1
ATOM 1276 N N . LEU A 1 160 ? 0.344 5.170 4.298 1.00 96.00 160 LEU A N 1
ATOM 1277 C CA . LEU A 1 160 ? -1.062 4.895 4.602 1.00 96.00 160 LEU A CA 1
ATOM 1278 C C . LEU A 1 160 ? -1.643 5.929 5.561 1.00 96.00 160 LEU A C 1
ATOM 1280 O O . LEU A 1 160 ? -2.715 6.468 5.291 1.00 96.00 160 LEU A O 1
ATOM 1284 N N . ALA A 1 161 ? -0.937 6.227 6.649 1.00 96.00 161 ALA A N 1
ATOM 1285 C CA . ALA A 1 161 ? -1.417 7.187 7.628 1.00 96.00 161 ALA A CA 1
ATOM 1286 C C . ALA A 1 161 ? -1.609 8.581 7.003 1.00 96.00 161 ALA A C 1
ATOM 1288 O O . ALA A 1 161 ? -2.650 9.210 7.186 1.00 96.00 161 ALA A O 1
ATOM 1289 N N . CYS A 1 162 ? -0.659 9.011 6.167 1.00 94.56 162 CYS A N 1
ATOM 1290 C CA . CYS A 1 162 ? -0.750 10.260 5.417 1.00 94.56 162 CYS A CA 1
ATOM 1291 C C . CYS A 1 162 ? -1.922 10.269 4.418 1.00 94.56 162 CYS A C 1
ATOM 1293 O O . CYS A 1 162 ? -2.649 11.257 4.333 1.00 94.56 162 CYS A O 1
ATOM 1295 N N . MET A 1 163 ? -2.152 9.171 3.687 1.00 94.06 163 MET A N 1
ATOM 1296 C CA . MET A 1 163 ? -3.286 9.052 2.759 1.00 94.06 163 MET A CA 1
ATOM 1297 C C . MET A 1 163 ? -4.632 9.201 3.468 1.00 94.06 163 MET A C 1
ATOM 1299 O O . MET A 1 163 ? -5.493 9.934 2.990 1.00 94.06 163 MET A O 1
ATOM 1303 N N . LEU A 1 164 ? -4.798 8.535 4.610 1.00 95.44 164 LEU A N 1
ATOM 1304 C CA . LEU A 1 164 ? -6.034 8.575 5.389 1.00 95.44 164 LEU A CA 1
ATOM 1305 C C . LEU A 1 164 ? -6.273 9.959 6.012 1.00 95.44 164 LEU A C 1
ATOM 1307 O O . LEU A 1 164 ? -7.400 10.453 5.973 1.00 95.44 164 LEU A O 1
ATOM 1311 N N . ALA A 1 165 ? -5.218 10.612 6.513 1.00 94.69 165 ALA A N 1
ATOM 1312 C CA . ALA A 1 165 ? -5.295 11.979 7.028 1.00 94.69 165 ALA A CA 1
ATOM 1313 C C . ALA A 1 165 ? -5.656 12.985 5.917 1.00 94.69 165 ALA A C 1
ATOM 1315 O O . ALA A 1 165 ? -6.508 13.848 6.111 1.00 94.69 165 ALA A O 1
ATOM 1316 N N . ASN A 1 166 ? -5.085 12.827 4.717 1.00 92.75 166 ASN A N 1
ATOM 1317 C CA . ASN A 1 166 ? -5.425 13.638 3.541 1.00 92.75 166 ASN A CA 1
ATOM 1318 C C . ASN A 1 166 ? -6.874 13.447 3.056 1.00 92.75 166 ASN A C 1
ATOM 1320 O O . ASN A 1 166 ? -7.386 14.315 2.347 1.00 92.75 166 ASN A O 1
ATOM 1324 N N . ASP A 1 167 ? -7.518 12.329 3.408 1.00 92.19 167 ASP A N 1
ATOM 1325 C CA . ASP A 1 167 ? -8.936 12.051 3.143 1.00 92.19 167 ASP A CA 1
ATOM 1326 C C . ASP A 1 167 ? -9.865 12.426 4.322 1.00 92.19 167 ASP A C 1
ATOM 1328 O O . ASP A 1 167 ? -11.076 12.169 4.256 1.00 92.19 167 ASP A O 1
ATOM 1332 N N . GLY A 1 168 ? -9.310 13.069 5.358 1.00 92.31 168 GLY A N 1
ATOM 1333 C CA . GLY A 1 168 ? -10.045 13.738 6.433 1.00 92.31 168 GLY A CA 1
ATOM 1334 C C . GLY A 1 168 ? -10.233 12.929 7.720 1.00 92.31 168 GLY A C 1
ATOM 1335 O O . GLY A 1 168 ? -10.958 13.364 8.617 1.00 92.31 168 GLY A O 1
ATOM 1336 N N . ALA A 1 169 ? -9.603 11.758 7.832 1.00 95.50 169 ALA A N 1
ATOM 1337 C CA . ALA A 1 169 ? -9.635 10.966 9.059 1.00 95.50 169 ALA A CA 1
ATOM 1338 C C . ALA A 1 169 ? -8.711 11.548 10.143 1.00 95.50 169 ALA A C 1
ATOM 1340 O O . ALA A 1 169 ? -7.656 12.109 9.843 1.00 95.50 169 ALA A O 1
ATOM 1341 N N . THR A 1 170 ? -9.056 11.321 11.411 1.00 96.31 170 THR A N 1
ATOM 1342 C CA . THR A 1 170 ? -8.114 11.458 12.530 1.00 96.31 170 THR A CA 1
ATOM 1343 C C . THR A 1 170 ? -7.270 10.195 12.572 1.00 96.31 170 THR A C 1
ATOM 1345 O O . THR A 1 170 ? -7.810 9.111 12.791 1.00 96.31 170 THR A O 1
ATOM 1348 N N . VAL A 1 171 ? -5.962 10.302 12.343 1.00 97.69 171 VAL A N 1
ATOM 1349 C CA . VAL A 1 171 ? -5.109 9.118 12.189 1.00 97.69 171 VAL A CA 1
ATOM 1350 C C . VAL A 1 171 ? -4.026 9.073 13.254 1.00 97.69 171 VAL A C 1
ATOM 1352 O O . VAL A 1 171 ? -3.263 10.021 13.398 1.00 97.69 171 VAL A O 1
ATOM 1355 N N . PHE A 1 172 ? -3.915 7.946 13.950 1.00 97.81 172 PHE A N 1
ATOM 1356 C CA . PHE A 1 172 ? -2.815 7.656 14.862 1.00 97.81 172 PHE A CA 1
ATOM 1357 C C . PHE A 1 172 ? -1.828 6.696 14.202 1.00 97.81 172 PHE A C 1
ATOM 1359 O O . PHE A 1 172 ? -2.210 5.659 13.663 1.00 97.81 172 PHE A O 1
ATOM 1366 N N . SER A 1 173 ? -0.550 7.041 14.243 1.00 96.62 173 SER A N 1
ATOM 1367 C CA . SER A 1 173 ? 0.558 6.265 13.697 1.00 96.62 173 SER A CA 1
ATOM 1368 C C . SER A 1 173 ? 1.370 5.709 14.861 1.00 96.62 173 SER A C 1
ATOM 1370 O O . SER A 1 173 ? 1.989 6.482 15.594 1.00 96.62 173 SER A O 1
ATOM 1372 N N . VAL A 1 174 ? 1.334 4.389 15.044 1.00 95.69 174 VAL A N 1
ATOM 1373 C CA . VAL A 1 174 ? 1.803 3.693 16.253 1.00 95.69 174 VAL A CA 1
ATOM 1374 C C . VAL A 1 174 ? 2.985 2.778 15.917 1.00 95.69 174 VAL A C 1
ATOM 1376 O O . VAL A 1 174 ? 2.908 1.988 14.966 1.00 95.69 174 VAL A O 1
ATOM 1379 N N . ASP A 1 175 ? 4.066 2.861 16.695 1.00 91.06 175 ASP A N 1
ATOM 1380 C CA . ASP A 1 175 ? 5.115 1.833 16.773 1.00 91.06 175 ASP A CA 1
ATOM 1381 C C . ASP A 1 175 ? 5.293 1.320 18.212 1.00 91.06 175 ASP A C 1
ATOM 1383 O O . ASP A 1 175 ? 4.409 1.465 19.052 1.00 91.06 175 ASP A O 1
ATOM 1387 N N . ASP A 1 176 ? 6.390 0.612 18.468 1.00 85.81 176 ASP A N 1
ATOM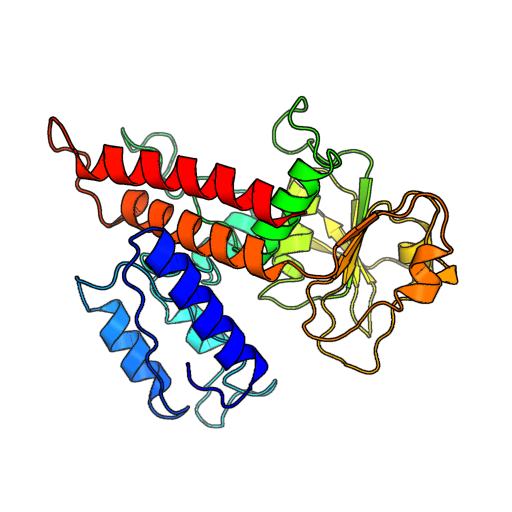 1388 C CA . ASP A 1 176 ? 6.725 0.041 19.769 1.00 85.81 176 ASP A CA 1
ATOM 1389 C C . ASP A 1 176 ? 7.168 1.082 20.808 1.00 85.81 176 ASP A C 1
ATOM 1391 O O . ASP A 1 176 ? 7.254 0.747 21.988 1.00 85.81 176 ASP A O 1
ATOM 1395 N N . LYS A 1 177 ? 7.469 2.315 20.387 1.00 86.62 177 LYS A N 1
ATOM 1396 C CA . LYS A 1 177 ? 8.041 3.371 21.229 1.00 86.62 177 LYS A CA 1
ATOM 1397 C C . LYS A 1 177 ? 7.095 4.538 21.434 1.00 86.62 177 LYS A C 1
ATOM 1399 O O . LYS A 1 177 ? 7.077 5.101 22.522 1.00 86.62 177 LYS A O 1
ATOM 1404 N N . GLU A 1 178 ? 6.377 4.935 20.390 1.00 90.25 178 GLU A N 1
ATOM 1405 C CA . GLU A 1 178 ? 5.577 6.151 20.393 1.00 90.25 178 GLU A CA 1
ATOM 1406 C C . GLU A 1 178 ? 4.273 6.008 19.604 1.00 90.25 178 GLU A C 1
ATOM 1408 O O . GLU A 1 178 ? 4.145 5.260 18.626 1.00 90.25 178 GLU A O 1
ATOM 1413 N N . THR A 1 179 ? 3.303 6.815 20.025 1.00 95.06 179 THR A N 1
ATOM 1414 C CA . THR A 1 179 ? 2.072 7.077 19.288 1.00 95.06 179 THR A CA 1
ATOM 1415 C C . THR A 1 179 ? 2.098 8.521 18.815 1.00 95.06 179 THR A C 1
ATOM 1417 O O . THR A 1 179 ? 2.330 9.441 19.594 1.00 95.06 179 THR A O 1
ATOM 1420 N N . MET A 1 180 ? 1.847 8.728 17.524 1.00 95.62 180 MET A N 1
ATOM 1421 C CA . MET A 1 180 ? 1.846 10.058 16.915 1.00 95.62 180 MET A CA 1
ATOM 1422 C C . MET A 1 180 ? 0.503 10.327 16.248 1.00 95.62 180 MET A C 1
ATOM 1424 O O . MET A 1 180 ? -0.040 9.461 15.559 1.00 95.62 180 MET A O 1
ATOM 1428 N N . LEU A 1 181 ? -0.019 11.541 16.398 1.00 96.50 181 LEU A N 1
ATOM 1429 C CA . LEU A 1 181 ? -1.166 12.010 15.631 1.00 96.50 181 LEU A CA 1
ATOM 1430 C C . LEU A 1 181 ? -0.680 12.496 14.261 1.00 96.50 181 LEU A C 1
ATOM 1432 O O . LEU A 1 181 ? 0.212 13.338 14.162 1.00 96.50 181 LEU A O 1
ATOM 1436 N N . VAL A 1 182 ? -1.271 11.977 13.191 1.00 94.56 182 VAL A N 1
ATOM 1437 C CA . VAL A 1 182 ? -0.920 12.353 11.820 1.00 94.56 182 VAL A CA 1
ATOM 1438 C C . VAL A 1 182 ? -1.821 13.481 11.350 1.00 94.56 182 VAL A C 1
ATOM 1440 O O . VAL A 1 182 ? -3.046 13.366 11.346 1.00 94.56 182 VAL A O 1
ATOM 1443 N N . GLN A 1 183 ? -1.191 14.567 10.921 1.00 85.06 183 GLN A N 1
ATOM 1444 C CA . GLN A 1 183 ? -1.825 15.715 10.293 1.00 85.06 183 GLN A CA 1
ATOM 1445 C C . GLN A 1 183 ? -1.413 15.784 8.813 1.00 85.06 183 GLN A C 1
ATOM 1447 O O . GLN A 1 183 ? -0.451 15.131 8.392 1.00 85.06 183 GLN A O 1
ATOM 1452 N N . PRO A 1 184 ? -2.117 16.568 7.979 1.00 73.62 184 PRO A N 1
ATOM 1453 C CA . PRO A 1 184 ? -1.643 16.855 6.632 1.00 73.62 184 PRO A CA 1
ATOM 1454 C C . PRO A 1 184 ? -0.208 17.408 6.684 1.00 73.62 184 PRO A C 1
ATOM 1456 O O . PRO A 1 184 ? 0.054 18.396 7.364 1.00 73.62 184 PRO A O 1
ATOM 1459 N N . CYS A 1 185 ? 0.714 16.760 5.968 1.00 72.50 185 CYS A N 1
ATOM 1460 C CA . CYS A 1 185 ? 2.145 17.091 5.865 1.00 72.50 185 CYS A CA 1
ATOM 1461 C C . CYS A 1 185 ? 3.052 16.802 7.083 1.00 72.50 185 CYS A C 1
ATOM 1463 O O . CYS A 1 185 ? 4.271 16.853 6.906 1.00 72.50 185 CYS A O 1
ATOM 1465 N N . CYS A 1 186 ? 2.540 16.477 8.276 1.00 82.69 186 CYS A N 1
ATOM 1466 C CA . CYS A 1 186 ? 3.384 16.232 9.457 1.00 82.69 186 CYS A CA 1
ATOM 1467 C C . CYS A 1 186 ? 2.784 15.238 10.467 1.00 82.69 186 CYS A C 1
ATOM 1469 O O . CYS A 1 186 ? 1.607 14.893 10.425 1.00 82.69 186 CYS A O 1
ATOM 1471 N N . GLU A 1 187 ? 3.622 14.774 11.391 1.00 89.75 187 GLU A N 1
ATOM 1472 C CA . GLU A 1 187 ? 3.211 13.997 12.560 1.00 89.75 187 GLU A CA 1
ATOM 1473 C C . GLU A 1 187 ? 3.512 14.810 13.816 1.00 89.75 187 GLU A C 1
ATOM 1475 O O . GLU A 1 187 ? 4.568 15.441 13.904 1.00 89.75 187 GLU A O 1
ATOM 1480 N N . VAL A 1 188 ? 2.593 14.792 14.778 1.00 93.44 188 VAL A N 1
ATOM 1481 C CA . VAL A 1 188 ? 2.742 15.488 16.056 1.00 93.44 188 VAL A CA 1
ATOM 1482 C C . VAL A 1 188 ? 2.664 14.485 17.210 1.00 93.44 188 VAL A C 1
ATOM 1484 O O . VAL A 1 188 ? 1.834 13.571 17.155 1.00 93.44 188 VAL A O 1
ATOM 1487 N N . PRO A 1 189 ? 3.513 14.623 18.244 1.00 92.69 189 PRO A N 1
ATOM 1488 C CA . PRO A 1 189 ? 3.412 13.801 19.443 1.00 92.69 189 PRO A CA 1
ATOM 1489 C C . PRO A 1 189 ? 2.046 13.942 20.112 1.00 92.69 189 PRO A C 1
ATOM 1491 O O . PRO A 1 189 ? 1.412 14.998 20.045 1.00 92.69 189 PRO A O 1
ATOM 1494 N N . THR A 1 190 ? 1.600 12.874 20.762 1.00 94.06 190 THR A N 1
ATOM 1495 C CA . THR A 1 190 ? 0.394 12.865 21.589 1.00 94.06 190 THR A CA 1
ATOM 1496 C C . THR A 1 190 ? 0.688 12.159 22.905 1.00 94.06 190 THR A C 1
ATOM 1498 O O . THR A 1 190 ? 1.533 11.273 22.950 1.00 94.06 190 THR A O 1
ATOM 1501 N N . ASP A 1 191 ? -0.028 12.541 23.960 1.00 93.62 191 ASP A N 1
ATOM 1502 C CA . ASP A 1 191 ? 0.060 11.896 25.275 1.00 93.62 191 ASP A CA 1
ATOM 1503 C C . ASP A 1 191 ? -0.746 10.583 25.350 1.00 93.62 191 ASP A C 1
ATOM 1505 O O . ASP A 1 191 ? -0.855 9.982 26.415 1.00 93.62 191 ASP A O 1
ATOM 1509 N N . LEU A 1 192 ? -1.374 10.164 24.244 1.00 94.25 192 LEU A N 1
ATOM 1510 C CA . LEU A 1 192 ? -2.158 8.934 24.178 1.00 94.25 192 LEU A CA 1
ATOM 1511 C C . LEU A 1 192 ? -1.257 7.722 23.968 1.00 94.25 192 LEU A C 1
ATOM 1513 O O . LEU A 1 192 ? -0.446 7.691 23.042 1.00 94.25 192 LEU A O 1
ATOM 1517 N N . GLU A 1 193 ? -1.486 6.685 24.763 1.00 93.25 193 GLU A N 1
ATOM 1518 C CA . GLU A 1 193 ? -0.789 5.415 24.622 1.00 93.25 193 GLU A CA 1
ATOM 1519 C C . GLU A 1 193 ? -1.468 4.511 23.582 1.00 93.25 193 GLU A C 1
ATOM 1521 O O . GLU A 1 193 ? -2.604 4.731 23.143 1.00 93.25 193 GLU A O 1
ATOM 1526 N N . CYS A 1 194 ? -0.776 3.430 23.212 1.00 92.56 194 CYS A N 1
ATOM 1527 C CA . CYS A 1 194 ? -1.271 2.416 22.275 1.00 92.56 194 CYS A CA 1
ATOM 1528 C C . CYS A 1 194 ? -2.679 1.903 22.650 1.00 92.56 194 CYS A C 1
ATOM 1530 O O . CYS A 1 194 ? -3.560 1.785 21.798 1.00 92.56 194 CYS A O 1
ATOM 1532 N N . GLU A 1 195 ? -2.922 1.643 23.936 1.00 94.31 195 GLU A N 1
ATOM 1533 C CA . GLU A 1 195 ? -4.214 1.158 24.429 1.00 94.31 195 GLU A CA 1
ATOM 1534 C C . GLU A 1 195 ? -5.340 2.190 24.300 1.00 94.31 195 GLU A C 1
ATOM 1536 O O . GLU A 1 195 ? -6.489 1.821 24.036 1.00 94.31 195 GLU A O 1
ATOM 1541 N N . ASP A 1 196 ? -5.027 3.476 24.457 1.00 95.56 196 ASP A N 1
ATOM 1542 C CA . ASP A 1 196 ? -6.010 4.554 24.365 1.00 95.56 196 ASP A CA 1
ATOM 1543 C C . ASP A 1 196 ? -6.477 4.728 22.925 1.00 95.56 196 ASP A C 1
ATOM 1545 O O . ASP A 1 196 ? -7.679 4.780 22.649 1.00 95.56 196 ASP A O 1
ATOM 1549 N N . VAL A 1 197 ? -5.539 4.727 21.975 1.00 96.50 197 VAL A N 1
ATOM 1550 C CA . VAL A 1 197 ? -5.883 4.874 20.558 1.00 96.50 197 VAL A CA 1
ATOM 1551 C C . VAL A 1 197 ? -6.636 3.662 20.006 1.00 96.50 197 VAL A C 1
ATOM 1553 O O . VAL A 1 197 ? -7.471 3.829 19.112 1.00 96.50 197 VAL A O 1
ATOM 1556 N N . ILE A 1 198 ? -6.433 2.461 20.566 1.00 97.00 198 ILE A N 1
ATOM 1557 C CA . ILE A 1 198 ? -7.239 1.279 20.216 1.00 97.00 198 ILE A CA 1
ATOM 1558 C C . ILE A 1 198 ? -8.711 1.498 20.585 1.00 97.00 198 ILE A C 1
ATOM 1560 O O . ILE A 1 198 ? -9.588 1.277 19.747 1.00 97.00 198 ILE A O 1
ATOM 1564 N N . LYS A 1 199 ? -8.985 1.981 21.804 1.00 96.88 199 LYS A N 1
ATOM 1565 C CA . LYS A 1 199 ? -10.354 2.213 22.303 1.00 96.88 199 LYS A CA 1
ATOM 1566 C C . LYS A 1 199 ? -11.095 3.280 21.492 1.00 96.88 199 LYS A C 1
ATOM 1568 O O . LYS A 1 199 ? -12.308 3.188 21.302 1.00 96.88 199 LYS A O 1
ATOM 1573 N N . LEU A 1 200 ? -10.373 4.288 20.996 1.00 96.50 200 LEU A N 1
ATOM 1574 C CA . LEU A 1 200 ? -10.943 5.407 20.236 1.00 96.50 200 LEU A CA 1
ATOM 1575 C C . LEU A 1 200 ? -11.262 5.055 18.770 1.00 96.50 200 LEU A C 1
ATOM 1577 O O . LEU A 1 200 ? -12.143 5.668 18.161 1.00 96.50 200 LEU A O 1
ATOM 1581 N N . SER A 1 201 ? -10.568 4.078 18.188 1.00 97.69 201 SER A N 1
ATOM 1582 C CA . SER A 1 201 ? -10.516 3.888 16.733 1.00 97.69 201 SER A CA 1
ATOM 1583 C C . SER A 1 201 ? -11.724 3.188 16.108 1.00 97.69 201 SER A C 1
ATOM 1585 O O . SER A 1 201 ? -12.130 2.103 16.512 1.00 97.69 201 SER A O 1
ATOM 1587 N N . ASP A 1 202 ? -12.255 3.778 15.032 1.00 97.62 202 ASP A N 1
ATOM 1588 C CA . ASP A 1 202 ? -13.212 3.158 14.106 1.00 97.62 202 ASP A CA 1
ATOM 1589 C C . ASP A 1 202 ? -12.577 2.053 13.272 1.00 97.62 202 ASP A C 1
ATOM 1591 O O . ASP A 1 202 ? -13.232 1.060 12.939 1.00 97.62 202 ASP A O 1
ATOM 1595 N N . VAL A 1 203 ? -11.316 2.260 12.898 1.00 98.06 203 VAL A N 1
ATOM 1596 C CA . VAL A 1 203 ? -10.560 1.354 12.045 1.00 98.06 203 VAL A CA 1
ATOM 1597 C C . VAL A 1 203 ? -9.187 1.119 12.658 1.00 98.06 203 VAL A C 1
ATOM 1599 O O . VAL A 1 203 ? -8.490 2.062 13.019 1.00 98.06 203 VAL A O 1
ATOM 1602 N N . LEU A 1 204 ? -8.783 -0.142 12.740 1.00 98.06 204 LEU A N 1
ATOM 1603 C CA . LEU A 1 204 ? -7.467 -0.558 13.209 1.00 98.06 204 LEU A CA 1
ATOM 1604 C C . LEU A 1 204 ? -6.758 -1.255 12.052 1.00 98.06 204 LEU A C 1
ATOM 1606 O O . LEU A 1 204 ? -7.225 -2.280 11.555 1.00 98.06 204 LEU A O 1
ATOM 1610 N N . VAL A 1 205 ? -5.631 -0.708 11.609 1.00 97.88 205 VAL A N 1
ATOM 1611 C CA . VAL A 1 205 ? -4.803 -1.319 10.568 1.00 97.88 205 VAL A CA 1
ATOM 1612 C C . VAL A 1 205 ? -3.507 -1.795 11.197 1.00 97.88 205 VAL A C 1
ATOM 1614 O O . VAL A 1 205 ? -2.704 -0.985 11.647 1.00 97.88 205 VAL A O 1
ATOM 1617 N N . THR A 1 206 ? -3.279 -3.104 11.224 1.00 96.12 206 THR A N 1
ATOM 1618 C CA . THR A 1 206 ? -2.059 -3.685 11.791 1.00 96.12 206 THR A CA 1
ATOM 1619 C C . THR A 1 206 ? -1.164 -4.248 10.701 1.00 96.12 206 THR A C 1
ATOM 1621 O O . THR A 1 206 ? -1.630 -4.911 9.780 1.00 96.12 206 THR A O 1
ATOM 1624 N N . GLY A 1 207 ? 0.130 -3.952 10.774 1.00 93.44 207 GLY A N 1
ATOM 1625 C CA . GLY A 1 207 ? 1.128 -4.442 9.828 1.00 93.44 207 GLY A CA 1
ATOM 1626 C C . GLY A 1 207 ? 2.460 -4.710 10.510 1.00 93.44 207 GLY A C 1
ATOM 1627 O O . GLY A 1 207 ? 3.502 -4.456 9.911 1.00 93.44 207 GLY A O 1
ATOM 1628 N N . VAL A 1 208 ? 2.440 -5.142 11.771 1.00 92.12 208 VAL A N 1
ATOM 1629 C CA . VAL A 1 208 ? 3.649 -5.299 12.581 1.00 92.12 208 VAL A CA 1
ATOM 1630 C C . VAL A 1 208 ? 4.407 -6.549 12.112 1.00 92.12 208 VAL A C 1
ATOM 1632 O O . VAL A 1 208 ? 3.854 -7.656 12.149 1.00 92.12 208 VAL A O 1
ATOM 1635 N N . PRO A 1 209 ? 5.683 -6.433 11.693 1.00 87.69 209 PRO A N 1
ATOM 1636 C CA . PRO A 1 209 ? 6.477 -7.556 11.192 1.00 87.69 209 PRO A CA 1
ATOM 1637 C C . PRO A 1 209 ? 7.019 -8.435 12.338 1.00 87.69 209 PRO A C 1
ATOM 1639 O O . PRO A 1 209 ? 8.187 -8.812 12.351 1.00 87.69 209 PRO A O 1
ATOM 1642 N N . CYS A 1 210 ? 6.182 -8.744 13.331 1.00 88.94 210 CYS A N 1
ATOM 1643 C CA . CYS A 1 210 ? 6.536 -9.517 14.515 1.00 88.94 210 CYS A CA 1
ATOM 1644 C C . CYS A 1 210 ? 5.468 -10.577 14.795 1.00 88.94 210 CYS A C 1
ATOM 1646 O O . CYS A 1 210 ? 4.293 -10.255 14.962 1.00 88.94 210 CYS A O 1
ATOM 1648 N N . SER A 1 211 ? 5.885 -11.840 14.903 1.00 88.19 211 SER A N 1
ATOM 1649 C CA . SER A 1 211 ? 4.995 -12.967 15.217 1.00 88.19 211 SER A CA 1
ATOM 1650 C C . SER A 1 211 ? 4.471 -12.958 16.655 1.00 88.19 211 SER A C 1
ATOM 1652 O O . SER A 1 211 ? 3.421 -13.535 16.923 1.00 88.19 211 SER A O 1
ATOM 1654 N N . LYS A 1 212 ? 5.193 -12.308 17.577 1.00 91.69 212 LYS A N 1
ATOM 1655 C CA . LYS A 1 212 ? 4.805 -12.186 18.992 1.00 91.69 212 LYS A CA 1
ATOM 1656 C C . LYS A 1 212 ? 3.799 -11.065 19.234 1.00 91.69 212 LYS A C 1
ATOM 1658 O O . LYS A 1 212 ? 3.130 -11.071 20.260 1.00 91.69 212 LYS A O 1
ATOM 1663 N N . PHE A 1 213 ? 3.714 -10.100 18.320 1.00 93.12 213 PHE A N 1
ATOM 1664 C CA . PHE A 1 213 ? 2.786 -8.988 18.459 1.00 93.12 213 PHE A CA 1
ATOM 1665 C C . PHE A 1 213 ? 1.351 -9.476 18.261 1.00 93.12 213 PHE A C 1
ATOM 1667 O O . PHE A 1 213 ? 1.042 -10.124 17.257 1.00 93.12 213 PHE A O 1
ATOM 1674 N N . LYS A 1 214 ? 0.481 -9.121 19.207 1.00 94.62 214 LYS A N 1
ATOM 1675 C CA . LYS A 1 214 ? -0.957 -9.367 19.154 1.00 94.62 214 LYS A CA 1
ATOM 1676 C C . LYS A 1 214 ? -1.692 -8.086 19.504 1.00 94.62 214 LYS A C 1
ATOM 1678 O O . LYS A 1 214 ? -1.393 -7.460 20.516 1.00 94.62 214 LYS A O 1
ATOM 1683 N N . LEU A 1 215 ? -2.648 -7.714 18.662 1.00 94.38 215 LEU A N 1
ATOM 1684 C CA . LEU A 1 215 ? -3.527 -6.584 18.910 1.00 94.38 215 LEU A CA 1
ATOM 1685 C C . LEU A 1 215 ? -4.435 -6.909 20.116 1.00 94.38 215 LEU A C 1
ATOM 1687 O O . LEU A 1 215 ? -5.102 -7.949 20.082 1.00 94.38 215 LEU A O 1
ATOM 1691 N N . PRO A 1 216 ? -4.480 -6.058 21.160 1.00 94.38 216 PRO A N 1
ATOM 1692 C CA . PRO A 1 216 ? -5.355 -6.244 22.319 1.00 94.38 216 PRO A CA 1
ATOM 1693 C C . PRO A 1 216 ? -6.841 -6.214 21.927 1.00 94.38 216 PRO A C 1
ATOM 1695 O O . PRO A 1 216 ? -7.461 -5.154 21.857 1.00 94.38 216 PRO A O 1
ATOM 1698 N N . CYS A 1 217 ? -7.420 -7.384 21.646 1.00 93.88 217 CYS A N 1
ATOM 1699 C CA . CYS A 1 217 ? -8.790 -7.495 21.132 1.00 93.88 217 CYS A CA 1
ATOM 1700 C C . CYS A 1 217 ? -9.844 -7.031 22.148 1.00 93.88 217 CYS A C 1
ATOM 1702 O O . CYS A 1 217 ? -10.875 -6.499 21.751 1.00 93.88 217 CYS A O 1
ATOM 1704 N N . ASP A 1 218 ? -9.546 -7.145 23.443 1.00 93.56 218 ASP A N 1
ATOM 1705 C CA . ASP A 1 218 ? -10.442 -6.760 24.541 1.00 93.56 218 ASP A CA 1
ATOM 1706 C C . ASP A 1 218 ? -10.687 -5.241 24.613 1.00 93.56 218 ASP A C 1
ATOM 1708 O O . ASP A 1 218 ? -11.670 -4.785 25.193 1.00 93.56 218 ASP A O 1
ATOM 1712 N N . LEU A 1 219 ? -9.798 -4.443 24.012 1.00 96.19 219 LEU A N 1
ATOM 1713 C CA . LEU A 1 219 ? -9.898 -2.981 23.977 1.00 96.19 219 LEU A CA 1
ATOM 1714 C C . LEU A 1 219 ? -10.643 -2.469 22.740 1.00 96.19 219 LEU A C 1
ATOM 1716 O O . LEU A 1 219 ? -10.911 -1.272 22.625 1.00 96.19 219 LEU A O 1
ATOM 1720 N N . ILE A 1 220 ? -10.944 -3.357 21.790 1.00 96.81 220 ILE A N 1
ATOM 1721 C CA . ILE A 1 220 ? -11.551 -2.993 20.517 1.00 96.81 220 ILE A CA 1
ATOM 1722 C C . ILE A 1 220 ? -13.024 -2.681 20.738 1.00 96.81 220 ILE A C 1
ATOM 1724 O O . ILE A 1 220 ? -13.804 -3.490 21.240 1.00 96.81 220 ILE A O 1
ATOM 1728 N N . ARG A 1 221 ? -13.425 -1.491 20.302 1.00 95.56 221 ARG A N 1
ATOM 1729 C CA . ARG A 1 221 ? -14.813 -1.053 20.386 1.00 95.56 221 ARG A CA 1
ATOM 1730 C C . ARG A 1 221 ? -15.740 -1.880 19.470 1.00 95.56 221 ARG A C 1
ATOM 1732 O O . ARG A 1 221 ? -15.346 -2.247 18.357 1.00 95.56 221 ARG A O 1
ATOM 1739 N N . PRO A 1 222 ? -17.004 -2.102 19.871 1.00 96.44 222 PRO A N 1
ATOM 1740 C CA . PRO A 1 222 ? -18.004 -2.728 19.012 1.00 96.44 222 PRO A CA 1
ATOM 1741 C C . PRO A 1 222 ? -18.151 -2.014 17.662 1.00 96.44 222 PRO A C 1
ATOM 1743 O O . PRO A 1 222 ? -18.113 -0.784 17.581 1.00 96.44 222 PRO A O 1
ATOM 1746 N N . GLY A 1 223 ? -18.337 -2.779 16.587 1.00 95.75 223 GLY A N 1
ATOM 1747 C CA . GLY A 1 223 ? -18.494 -2.229 15.238 1.00 95.75 223 GLY A CA 1
ATOM 1748 C C . GLY A 1 223 ? -17.202 -1.758 14.557 1.00 95.75 223 GLY A C 1
ATOM 1749 O O . GLY A 1 223 ? -17.272 -1.243 13.438 1.00 95.75 223 GLY A O 1
ATOM 1750 N N . ALA A 1 224 ? -16.035 -1.892 15.200 1.00 97.25 224 ALA A N 1
ATOM 1751 C CA . ALA A 1 224 ? -14.755 -1.518 14.601 1.00 97.25 224 ALA A CA 1
ATOM 1752 C C . ALA A 1 224 ? -14.407 -2.383 13.378 1.00 97.25 224 ALA A C 1
ATOM 1754 O O . ALA A 1 224 ? -14.832 -3.534 13.247 1.00 97.25 224 ALA A O 1
ATOM 1755 N N . THR A 1 225 ? -13.606 -1.823 12.471 1.00 97.50 225 THR A N 1
ATOM 1756 C CA . THR A 1 225 ? -13.054 -2.550 11.318 1.00 97.50 225 THR A CA 1
ATOM 1757 C C . THR A 1 225 ? -11.564 -2.792 11.501 1.00 97.50 225 THR A C 1
ATOM 1759 O O . THR A 1 225 ? -10.801 -1.850 11.679 1.00 97.50 225 THR A O 1
ATOM 1762 N N . ILE A 1 226 ? -11.137 -4.048 11.431 1.00 97.38 226 ILE A N 1
ATOM 1763 C CA . ILE A 1 226 ? -9.750 -4.462 11.631 1.00 97.38 226 ILE A CA 1
ATOM 1764 C C . ILE A 1 226 ? -9.206 -4.971 10.300 1.00 97.38 226 ILE A C 1
ATOM 1766 O O . ILE A 1 226 ? -9.807 -5.838 9.667 1.00 97.38 226 ILE A O 1
ATOM 1770 N N . ILE A 1 227 ? -8.053 -4.451 9.884 1.00 97.00 227 ILE A N 1
ATOM 1771 C CA . ILE A 1 227 ? -7.362 -4.851 8.656 1.00 97.00 227 ILE A CA 1
ATOM 1772 C C . ILE A 1 227 ? -5.958 -5.329 9.020 1.00 97.00 227 ILE A C 1
ATOM 1774 O O . ILE A 1 227 ? -5.159 -4.560 9.554 1.00 97.00 227 ILE A O 1
ATOM 1778 N N . ASN A 1 228 ? -5.644 -6.589 8.709 1.00 95.12 228 ASN A N 1
ATOM 1779 C CA . ASN A 1 228 ? -4.305 -7.144 8.882 1.00 95.12 228 ASN A CA 1
ATOM 1780 C C . ASN A 1 228 ? -3.518 -7.103 7.560 1.00 95.12 228 ASN A C 1
ATOM 1782 O O . ASN A 1 228 ? -3.880 -7.731 6.563 1.00 95.12 228 ASN A O 1
ATOM 1786 N N . LEU A 1 229 ? -2.425 -6.344 7.569 1.00 92.69 229 LEU A N 1
ATOM 1787 C CA . LEU A 1 229 ? -1.447 -6.224 6.488 1.00 92.69 229 LEU A CA 1
ATOM 1788 C C . LEU A 1 229 ? -0.254 -7.159 6.674 1.00 92.69 229 LEU A C 1
ATOM 1790 O O . LEU A 1 229 ? 0.485 -7.398 5.721 1.00 92.69 229 LEU A O 1
ATOM 1794 N N . SER A 1 230 ? -0.030 -7.641 7.896 1.00 87.81 230 SER A N 1
ATOM 1795 C CA . SER A 1 230 ? 1.122 -8.470 8.217 1.00 87.81 230 SER A CA 1
ATOM 1796 C C . SER A 1 230 ? 0.963 -9.875 7.649 1.00 87.81 230 SER A C 1
ATOM 1798 O O . SER A 1 230 ? -0.132 -10.435 7.602 1.00 87.81 230 SER A O 1
ATOM 1800 N N . SER A 1 231 ? 2.083 -10.478 7.253 1.00 83.06 231 SER A N 1
ATOM 1801 C CA . SER A 1 231 ? 2.142 -11.915 6.972 1.00 83.06 231 SER A CA 1
ATOM 1802 C C . SER A 1 231 ? 1.986 -12.755 8.243 1.00 83.06 231 SER A C 1
ATOM 1804 O O . SER A 1 231 ? 1.669 -13.941 8.161 1.00 83.06 231 SER A O 1
ATOM 1806 N N . PHE A 1 232 ? 2.192 -12.148 9.414 1.00 87.81 232 PHE A N 1
ATOM 1807 C CA . PHE A 1 232 ? 1.972 -12.775 10.706 1.00 87.81 232 PHE A CA 1
ATOM 1808 C C . PHE A 1 232 ? 0.518 -12.609 11.163 1.00 87.81 232 PHE A C 1
ATOM 1810 O O . PHE A 1 232 ? -0.175 -11.649 10.822 1.00 87.81 232 PHE A O 1
ATOM 1817 N N . SER A 1 233 ? 0.064 -13.536 12.005 1.00 88.75 233 SER A N 1
ATOM 1818 C CA . SER A 1 233 ? -1.199 -13.401 12.732 1.00 88.75 233 SER A CA 1
ATOM 1819 C C . SER A 1 233 ? -1.020 -12.345 13.830 1.00 88.75 233 SER A C 1
ATOM 1821 O O . SER A 1 233 ? -0.718 -12.670 14.974 1.00 88.75 233 SER A O 1
ATOM 1823 N N . ASN A 1 234 ? -1.154 -11.063 13.486 1.00 93.50 234 ASN A N 1
ATOM 1824 C CA . ASN A 1 234 ? -1.142 -9.966 14.462 1.00 93.50 234 ASN A CA 1
ATOM 1825 C C . ASN A 1 234 ? -2.451 -9.860 15.253 1.00 93.50 234 ASN A C 1
ATOM 1827 O O . ASN A 1 234 ? -2.527 -9.097 16.209 1.00 93.50 234 ASN A O 1
ATOM 1831 N N . VAL A 1 235 ? -3.480 -10.609 14.867 1.00 94.94 235 VAL A N 1
ATOM 1832 C CA . VAL A 1 235 ? -4.807 -10.566 15.477 1.00 94.94 235 VAL A CA 1
ATOM 1833 C C . VAL A 1 235 ? -5.196 -11.976 15.897 1.00 94.94 235 VAL A C 1
ATOM 1835 O O . VAL A 1 235 ? -4.965 -12.931 15.154 1.00 94.94 235 VAL A O 1
ATOM 1838 N N . ASP A 1 236 ? -5.724 -12.102 17.110 1.00 94.94 236 ASP A N 1
ATOM 1839 C CA . ASP A 1 236 ? -6.366 -13.322 17.592 1.00 94.94 236 ASP A CA 1
ATOM 1840 C C . ASP A 1 236 ? -7.812 -13.322 17.082 1.00 94.94 236 ASP A C 1
ATOM 1842 O O . ASP A 1 236 ? -8.646 -12.553 17.558 1.00 94.94 236 ASP A O 1
ATOM 1846 N N . GLU A 1 237 ? -8.083 -14.119 16.046 1.00 93.69 237 GLU A N 1
ATOM 1847 C CA . GLU A 1 237 ? -9.387 -14.131 15.375 1.00 93.69 237 GLU A CA 1
ATOM 1848 C C . GLU A 1 237 ? -10.503 -14.622 16.300 1.00 93.69 237 GLU A C 1
ATOM 1850 O O . GLU A 1 237 ? -11.595 -14.060 16.284 1.00 93.69 237 GLU A O 1
ATOM 1855 N N . GLU A 1 238 ? -10.229 -15.617 17.147 1.00 93.44 238 GLU A N 1
ATOM 1856 C CA . GLU A 1 238 ? -11.228 -16.174 18.061 1.00 93.44 238 GLU A CA 1
ATOM 1857 C C . GLU A 1 238 ? -11.680 -15.133 19.083 1.00 93.44 238 GLU A C 1
ATOM 1859 O O . GLU A 1 238 ? -12.878 -14.986 19.326 1.00 93.44 238 GLU A O 1
ATOM 1864 N N . ARG A 1 239 ? -10.736 -14.368 19.645 1.00 95.00 239 ARG A N 1
ATOM 1865 C CA . ARG A 1 239 ? -11.064 -13.260 20.554 1.00 95.00 239 ARG A CA 1
ATOM 1866 C C . ARG A 1 239 ? -11.728 -12.104 19.828 1.00 95.00 239 ARG A C 1
ATOM 1868 O O . ARG A 1 239 ? -12.691 -11.539 20.339 1.00 95.00 239 ARG A O 1
ATOM 1875 N N . LEU A 1 240 ? -11.245 -11.754 18.636 1.00 95.31 240 LEU A N 1
ATOM 1876 C CA . LEU A 1 240 ? -11.814 -10.655 17.865 1.00 95.31 240 LEU A CA 1
ATOM 1877 C C . LEU A 1 240 ? -13.292 -10.906 17.553 1.00 95.31 240 LEU A C 1
ATOM 1879 O O . LEU A 1 240 ? -14.103 -10.000 17.705 1.00 95.31 240 LEU A O 1
ATOM 1883 N N . LEU A 1 241 ? -13.650 -12.130 17.159 1.00 93.62 241 LEU A N 1
ATOM 1884 C CA . LEU A 1 241 ? -15.025 -12.496 16.811 1.00 93.62 241 LEU A CA 1
ATOM 1885 C C . LEU A 1 241 ? -16.003 -12.439 17.999 1.00 93.62 241 LEU A C 1
ATOM 1887 O O . LEU A 1 241 ? -17.213 -12.437 17.778 1.00 93.62 241 LEU A O 1
ATOM 1891 N N . GLN A 1 242 ? -15.511 -12.344 19.239 1.00 94.81 242 GLN A N 1
ATOM 1892 C CA . GLN A 1 242 ? -16.347 -12.092 20.420 1.00 94.81 242 GLN A CA 1
ATOM 1893 C C . GLN A 1 242 ? -16.761 -10.615 20.539 1.00 94.81 242 GLN A C 1
ATOM 1895 O O . GLN A 1 242 ? -17.739 -10.305 21.220 1.00 94.81 242 GLN A O 1
ATOM 1900 N N . VAL A 1 243 ? -16.059 -9.697 19.862 1.00 95.06 243 VAL A N 1
ATOM 1901 C CA . VAL A 1 243 ? -16.393 -8.268 19.849 1.00 95.06 243 VAL A CA 1
ATOM 1902 C C . VAL A 1 243 ? -17.635 -8.037 18.976 1.00 95.06 243 VAL A C 1
ATOM 1904 O O . VAL A 1 243 ? -17.628 -8.366 17.784 1.00 95.06 243 VAL A O 1
ATOM 1907 N N . PRO A 1 244 ? -18.714 -7.430 19.507 1.00 95.69 244 PRO A N 1
ATOM 1908 C CA . PRO A 1 244 ? -19.958 -7.286 18.760 1.00 95.69 244 PRO A CA 1
ATOM 1909 C C . PRO A 1 244 ? -19.796 -6.467 17.473 1.00 95.69 244 PRO A C 1
ATOM 1911 O O . PRO A 1 244 ? -19.222 -5.376 17.478 1.00 95.69 244 PRO A O 1
ATOM 1914 N N . ASN A 1 245 ? -20.381 -6.957 16.375 1.00 94.69 245 ASN A N 1
ATOM 1915 C CA . ASN A 1 245 ? -20.448 -6.285 15.067 1.00 94.69 245 ASN A CA 1
ATOM 1916 C C . ASN A 1 245 ? -19.093 -5.917 14.438 1.00 94.69 245 ASN A C 1
ATOM 1918 O O . ASN A 1 245 ? -19.038 -5.054 13.558 1.00 94.69 245 ASN A O 1
ATOM 1922 N N . VAL A 1 246 ? -18.002 -6.546 14.872 1.00 95.69 246 VAL A N 1
ATOM 1923 C CA . VAL A 1 246 ? -16.676 -6.297 14.311 1.00 95.69 246 VAL A CA 1
ATOM 1924 C C . VAL A 1 246 ? -16.600 -6.740 12.846 1.00 95.69 246 VAL A C 1
ATOM 1926 O O . VAL A 1 246 ? -17.246 -7.702 12.428 1.00 95.69 246 VAL A O 1
ATOM 1929 N N . ARG A 1 247 ? -15.792 -6.045 12.045 1.00 95.44 247 ARG A N 1
ATOM 1930 C CA . ARG A 1 247 ? -15.460 -6.459 10.675 1.00 95.44 247 ARG A CA 1
ATOM 1931 C C . ARG A 1 247 ? -13.979 -6.763 10.599 1.00 95.44 247 ARG A C 1
ATOM 1933 O O . ARG A 1 247 ? -13.173 -5.901 10.939 1.00 95.44 247 ARG A O 1
ATOM 1940 N N . TYR A 1 248 ? -13.620 -7.946 10.118 1.00 95.12 248 TYR A N 1
ATOM 1941 C CA . TYR A 1 248 ? -12.225 -8.357 10.017 1.00 95.12 248 TYR A CA 1
ATOM 1942 C C . TYR A 1 248 ? -11.818 -8.646 8.575 1.00 95.12 248 TYR A C 1
ATOM 1944 O O . TYR A 1 248 ? -12.497 -9.384 7.866 1.00 95.12 248 TYR A O 1
ATOM 1952 N N . VAL A 1 249 ? -10.694 -8.064 8.156 1.00 94.69 249 VAL A N 1
ATOM 1953 C CA . VAL A 1 249 ? -10.040 -8.331 6.874 1.00 94.69 249 VAL A CA 1
ATOM 1954 C C . VAL A 1 249 ? -8.676 -8.971 7.160 1.00 94.69 249 VAL A C 1
ATOM 1956 O O . VAL A 1 249 ? -7.727 -8.254 7.497 1.00 94.69 249 VAL A O 1
ATOM 1959 N N . PRO A 1 250 ? -8.551 -10.307 7.043 1.00 91.81 250 PRO A N 1
ATOM 1960 C CA . PRO A 1 250 ? -7.359 -11.037 7.480 1.00 91.81 250 PRO A CA 1
ATOM 1961 C C . PRO A 1 250 ? -6.152 -10.858 6.562 1.00 91.81 250 PRO A C 1
ATOM 1963 O O . PRO A 1 250 ? -5.013 -11.003 7.004 1.00 91.81 250 PRO A O 1
ATOM 1966 N N . LYS A 1 251 ? -6.389 -10.606 5.269 1.00 86.75 251 LYS A N 1
ATOM 1967 C CA . LYS A 1 251 ? -5.340 -10.505 4.251 1.00 86.75 251 LYS A CA 1
ATOM 1968 C C . LYS A 1 251 ? -5.714 -9.471 3.199 1.00 86.75 251 LYS A C 1
ATOM 1970 O O . LYS A 1 251 ? -6.816 -9.499 2.666 1.00 86.75 251 LYS A O 1
ATOM 1975 N N . VAL A 1 252 ? -4.752 -8.630 2.821 1.00 91.94 252 VAL A N 1
ATOM 1976 C CA . VAL A 1 252 ? -4.928 -7.612 1.764 1.00 91.94 252 VAL A CA 1
ATOM 1977 C C . VAL A 1 252 ? -4.217 -7.941 0.452 1.00 91.94 252 VAL A C 1
ATOM 1979 O O . VAL A 1 252 ? -4.448 -7.279 -0.556 1.00 91.94 252 VAL A O 1
ATOM 1982 N N . GLY A 1 253 ? -3.356 -8.966 0.443 1.00 90.75 253 GLY A N 1
ATOM 1983 C CA . GLY A 1 253 ? -2.394 -9.204 -0.640 1.00 90.75 253 GLY A CA 1
ATOM 1984 C C . GLY A 1 253 ? -3.014 -9.293 -2.038 1.00 90.75 253 GLY A C 1
ATOM 1985 O O . GLY A 1 253 ? -2.465 -8.737 -2.982 1.00 90.75 253 GLY A O 1
ATOM 1986 N N . LYS A 1 254 ? -4.196 -9.909 -2.185 1.00 92.50 254 LYS A N 1
ATOM 1987 C CA . LYS A 1 254 ? -4.897 -9.979 -3.482 1.00 92.50 254 LYS A CA 1
ATOM 1988 C C . LYS A 1 254 ? -5.294 -8.594 -4.008 1.00 92.50 254 LYS A C 1
ATOM 1990 O O . LYS A 1 254 ? -5.152 -8.323 -5.199 1.00 92.50 254 LYS A O 1
ATOM 1995 N N . VAL A 1 255 ? -5.761 -7.713 -3.122 1.00 95.06 255 VAL A N 1
ATOM 1996 C CA . VAL A 1 255 ? -6.106 -6.326 -3.467 1.00 95.06 255 VAL A CA 1
ATOM 1997 C C . VAL A 1 255 ? -4.835 -5.549 -3.806 1.00 95.06 255 VAL A C 1
ATOM 1999 O O . VAL A 1 255 ? -4.823 -4.816 -4.792 1.00 95.06 255 VAL A O 1
ATOM 2002 N N . THR A 1 256 ? -3.744 -5.759 -3.061 1.00 94.81 256 THR A N 1
ATOM 2003 C CA . THR A 1 256 ? -2.433 -5.158 -3.356 1.00 94.81 256 THR A CA 1
ATOM 2004 C C . THR A 1 256 ? -1.943 -5.520 -4.756 1.00 94.81 256 THR A C 1
ATOM 2006 O O . THR A 1 256 ? -1.543 -4.631 -5.502 1.00 94.81 256 THR A O 1
ATOM 2009 N N . VAL A 1 257 ? -2.047 -6.790 -5.158 1.00 95.44 257 VAL A N 1
ATOM 2010 C CA . VAL A 1 257 ? -1.677 -7.243 -6.510 1.00 95.44 257 VAL A CA 1
ATOM 2011 C C . VAL A 1 257 ? -2.552 -6.590 -7.589 1.00 95.44 257 VAL A C 1
ATOM 2013 O O . VAL A 1 257 ? -2.041 -6.197 -8.636 1.00 95.44 257 VAL A O 1
ATOM 2016 N N . CYS A 1 258 ? -3.849 -6.383 -7.334 1.00 96.12 258 CYS A N 1
ATOM 2017 C CA . CYS A 1 258 ? -4.704 -5.618 -8.251 1.00 96.12 258 CYS A CA 1
ATOM 2018 C C . CYS A 1 258 ? -4.252 -4.149 -8.349 1.00 96.12 258 CYS A C 1
ATOM 2020 O O . CYS A 1 258 ? -4.197 -3.581 -9.439 1.00 96.12 258 CYS A O 1
ATOM 2022 N N . MET A 1 259 ? -3.895 -3.522 -7.222 1.00 96.81 259 MET A N 1
ATOM 2023 C CA . MET A 1 259 ? -3.411 -2.136 -7.205 1.00 96.81 259 MET A CA 1
ATOM 2024 C C . MET A 1 259 ? -2.055 -1.979 -7.897 1.00 96.81 259 MET A C 1
ATOM 2026 O O . MET A 1 259 ? -1.831 -0.963 -8.553 1.00 96.81 259 MET A O 1
ATOM 2030 N N . LEU A 1 260 ? -1.190 -2.990 -7.813 1.00 96.69 260 LEU A N 1
ATOM 2031 C CA . LEU A 1 260 ? 0.068 -3.061 -8.555 1.00 96.69 260 LEU A CA 1
ATOM 2032 C C . LEU A 1 260 ? -0.179 -3.029 -10.070 1.00 96.69 260 LEU A C 1
ATOM 2034 O O . LEU A 1 260 ? 0.400 -2.206 -10.776 1.00 96.69 260 LEU A O 1
ATOM 2038 N N . GLN A 1 261 ? -1.081 -3.880 -10.567 1.00 97.25 261 GLN A N 1
ATOM 2039 C CA . GLN A 1 261 ? -1.426 -3.928 -11.992 1.00 97.25 261 GLN A CA 1
ATOM 2040 C C . GLN A 1 261 ? -2.069 -2.616 -12.455 1.00 97.25 261 GLN A C 1
ATOM 2042 O O . GLN A 1 261 ? -1.712 -2.075 -13.499 1.00 97.25 261 GLN A O 1
ATOM 2047 N N . ARG A 1 262 ? -2.950 -2.028 -11.637 1.00 96.38 262 ARG A N 1
ATOM 2048 C CA . ARG A 1 262 ? -3.501 -0.692 -11.897 1.00 96.38 262 ARG A CA 1
ATOM 2049 C C . ARG A 1 262 ? -2.400 0.373 -11.988 1.00 96.38 262 ARG A C 1
ATOM 2051 O O . ARG A 1 262 ? -2.457 1.237 -12.863 1.00 96.38 262 ARG A O 1
ATOM 2058 N N . ASN A 1 263 ? -1.412 0.342 -11.095 1.00 97.19 263 ASN A N 1
ATOM 2059 C CA . ASN A 1 263 ? -0.289 1.277 -11.127 1.00 97.19 263 ASN A CA 1
ATOM 2060 C C . ASN A 1 263 ? 0.563 1.093 -12.391 1.00 97.19 263 ASN A C 1
ATOM 2062 O O . ASN A 1 263 ? 0.913 2.093 -13.015 1.00 97.19 263 ASN A O 1
ATOM 2066 N N . LEU A 1 264 ? 0.813 -0.146 -12.829 1.00 97.44 264 LEU A N 1
ATOM 2067 C CA . LEU A 1 264 ? 1.479 -0.425 -14.107 1.00 97.44 264 LEU A CA 1
ATOM 2068 C C . LEU A 1 264 ? 0.753 0.240 -15.283 1.00 97.44 264 LEU A C 1
ATOM 2070 O O . LEU A 1 264 ? 1.378 0.959 -16.059 1.00 97.44 264 LEU A O 1
ATOM 2074 N N . LEU A 1 265 ? -0.569 0.089 -15.376 1.00 96.19 265 LEU A N 1
ATOM 2075 C CA . LEU A 1 265 ? -1.360 0.735 -16.430 1.00 96.19 265 LEU A CA 1
ATOM 2076 C C . LEU A 1 265 ? -1.284 2.263 -16.363 1.00 96.19 265 LEU A C 1
ATOM 2078 O O . LEU A 1 265 ? -1.213 2.935 -17.393 1.00 96.19 265 LEU A O 1
ATOM 2082 N N . LYS A 1 266 ? -1.210 2.840 -15.156 1.00 94.94 266 LYS A N 1
ATOM 2083 C CA . LYS A 1 266 ? -0.960 4.279 -14.993 1.00 94.94 266 LYS A CA 1
ATOM 2084 C C . LYS A 1 266 ? 0.430 4.701 -15.443 1.00 94.94 266 LYS A C 1
ATOM 2086 O O . LYS A 1 266 ? 0.543 5.786 -16.010 1.00 94.94 266 LYS A O 1
ATOM 2091 N N . LEU A 1 267 ? 1.464 3.890 -15.234 1.00 95.62 267 LEU A N 1
ATOM 2092 C CA . LEU A 1 267 ? 2.799 4.168 -15.769 1.00 95.62 267 LEU A CA 1
ATOM 2093 C C . LEU A 1 267 ? 2.808 4.104 -17.292 1.00 95.62 267 LEU A C 1
ATOM 2095 O O . LEU A 1 267 ? 3.319 5.028 -17.921 1.00 95.62 267 LEU A O 1
ATOM 2099 N N . ILE A 1 268 ? 2.186 3.074 -17.874 1.00 94.69 268 ILE A N 1
ATOM 2100 C CA . ILE A 1 268 ? 2.040 2.921 -19.326 1.00 94.69 268 ILE A CA 1
ATOM 2101 C C . ILE A 1 268 ? 1.355 4.151 -19.911 1.00 94.69 268 ILE A C 1
ATOM 210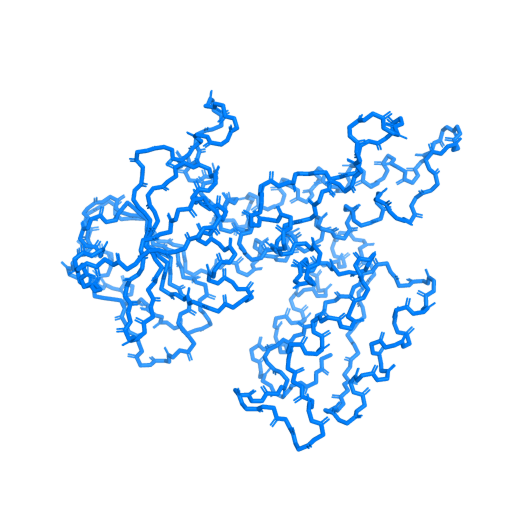3 O O . ILE A 1 268 ? 1.936 4.850 -20.743 1.00 94.69 268 ILE A O 1
ATOM 2107 N N . TYR A 1 269 ? 0.199 4.518 -19.359 1.00 92.44 269 TYR A N 1
ATOM 2108 C CA . TYR A 1 269 ? -0.484 5.749 -19.726 1.00 92.44 269 TYR A CA 1
ATOM 2109 C C . TYR A 1 269 ? 0.402 6.987 -19.536 1.00 92.44 269 TYR A C 1
ATOM 2111 O O . TYR A 1 269 ? 0.413 7.872 -20.381 1.00 92.44 269 TYR A O 1
ATOM 2119 N N . ASN A 1 270 ? 1.139 7.129 -18.439 1.00 92.12 270 ASN A N 1
ATOM 2120 C CA . ASN A 1 270 ? 1.899 8.353 -18.170 1.00 92.12 270 ASN A CA 1
ATOM 2121 C C . ASN A 1 270 ? 3.168 8.502 -19.027 1.00 92.12 270 ASN A C 1
ATOM 2123 O O . ASN A 1 270 ? 3.572 9.642 -19.290 1.00 92.12 270 ASN A O 1
ATOM 2127 N N . PHE A 1 271 ? 3.808 7.394 -19.406 1.00 92.44 271 PHE A N 1
ATOM 2128 C CA . PHE A 1 271 ? 5.200 7.400 -19.856 1.00 92.44 271 PHE A CA 1
ATOM 2129 C C . PHE A 1 271 ? 5.524 6.530 -21.066 1.00 92.44 271 PHE A C 1
ATOM 2131 O O . PHE A 1 271 ? 6.590 6.759 -21.641 1.00 92.44 271 PHE A O 1
ATOM 2138 N N . HIS A 1 272 ? 4.679 5.560 -21.416 1.00 90.06 272 HIS A N 1
ATOM 2139 C CA . HIS A 1 272 ? 4.993 4.562 -22.447 1.00 90.06 272 HIS A CA 1
ATOM 2140 C C . HIS A 1 272 ? 4.024 4.591 -23.638 1.00 90.06 272 HIS A C 1
ATOM 2142 O O . HIS A 1 272 ? 4.355 4.061 -24.688 1.00 90.06 272 HIS A O 1
ATOM 2148 N N . LEU A 1 273 ? 2.880 5.275 -23.522 1.00 88.81 273 LEU A N 1
ATOM 2149 C CA . LEU A 1 273 ? 1.958 5.507 -24.640 1.00 88.81 273 LEU A CA 1
ATOM 2150 C C . LEU A 1 273 ? 2.261 6.802 -25.399 1.00 88.81 273 LEU A C 1
ATOM 2152 O O . LEU A 1 273 ? 2.393 7.875 -24.798 1.00 88.81 273 LEU A O 1
ATOM 2156 N N . ASN A 1 274 ? 2.249 6.719 -26.731 1.00 83.31 274 ASN A N 1
ATOM 2157 C CA . ASN A 1 274 ? 2.223 7.888 -27.605 1.00 83.31 274 ASN A CA 1
ATOM 2158 C C . ASN A 1 274 ? 0.776 8.349 -27.848 1.00 83.31 274 ASN A C 1
ATOM 2160 O O . ASN A 1 274 ? 0.099 7.892 -28.764 1.00 83.31 274 ASN A O 1
ATOM 2164 N N . LYS A 1 275 ? 0.295 9.271 -27.013 1.00 81.56 275 LYS A N 1
ATOM 2165 C CA . LYS A 1 275 ? -1.111 9.722 -27.007 1.00 81.56 275 LYS A CA 1
ATOM 2166 C C . LYS A 1 275 ? -1.497 10.658 -28.147 1.00 81.56 275 LYS A C 1
ATOM 2168 O O . LYS A 1 275 ? -2.660 11.036 -28.236 1.00 81.56 275 LYS A O 1
ATOM 2173 N N . ASP A 1 276 ? -0.534 11.084 -28.953 1.00 80.38 276 ASP A N 1
ATOM 2174 C CA . ASP A 1 276 ? -0.779 12.044 -30.028 1.00 80.38 276 ASP A CA 1
ATOM 2175 C C . ASP A 1 276 ? -1.121 11.344 -31.358 1.00 80.38 276 ASP A C 1
ATOM 2177 O O . ASP A 1 276 ? -1.407 12.010 -32.351 1.00 80.38 276 ASP A O 1
ATOM 2181 N N . LEU A 1 277 ? -1.143 10.005 -31.369 1.00 77.69 277 LEU A N 1
ATOM 2182 C CA . LEU A 1 277 ? -1.619 9.201 -32.493 1.00 77.69 277 LEU A CA 1
ATOM 2183 C C . LEU A 1 277 ? -3.159 9.256 -32.607 1.00 77.69 277 LEU A C 1
ATOM 2185 O O . LEU A 1 277 ? -3.839 9.105 -31.586 1.00 77.69 277 LEU A O 1
ATOM 2189 N N . PRO A 1 278 ? -3.722 9.456 -33.816 1.00 68.94 278 PRO A N 1
ATOM 2190 C CA . PRO A 1 278 ? -5.148 9.240 -34.068 1.00 68.94 278 PRO A CA 1
ATOM 2191 C C . PRO A 1 278 ? -5.491 7.746 -33.925 1.00 68.94 278 PRO A C 1
ATOM 2193 O O . PRO A 1 278 ? -4.651 6.909 -34.243 1.00 68.94 278 PRO A O 1
ATOM 2196 N N . ASP A 1 279 ? -6.696 7.428 -33.436 1.00 75.06 279 ASP A N 1
ATOM 2197 C CA . ASP A 1 279 ? -7.202 6.055 -33.235 1.00 75.06 279 ASP A CA 1
ATOM 2198 C C . ASP A 1 279 ? -6.231 5.143 -32.461 1.00 75.06 279 ASP A C 1
ATOM 2200 O O . ASP A 1 279 ? -5.775 4.097 -32.925 1.00 75.06 279 ASP A O 1
ATOM 2204 N N . ASN A 1 280 ? -5.864 5.586 -31.256 1.00 83.94 280 ASN A N 1
ATOM 2205 C CA . ASN A 1 280 ? -4.884 4.908 -30.415 1.00 83.94 280 ASN A CA 1
ATOM 2206 C C . ASN A 1 280 ? -5.496 3.692 -29.692 1.00 83.94 280 ASN A C 1
ATOM 2208 O O . ASN A 1 280 ? -5.927 3.807 -28.544 1.00 83.94 280 ASN A O 1
ATOM 2212 N N . GLN A 1 281 ? -5.488 2.534 -30.356 1.00 87.38 281 GLN A N 1
ATOM 2213 C CA . GLN A 1 281 ? -5.951 1.260 -29.789 1.00 87.38 281 GLN A CA 1
ATOM 2214 C C . GLN A 1 281 ? -5.252 0.915 -28.464 1.00 87.38 281 GLN A C 1
ATOM 2216 O O . GLN A 1 281 ? -5.910 0.506 -27.512 1.00 87.38 281 GLN A O 1
ATOM 2221 N N . ASP A 1 282 ? -3.942 1.168 -28.349 1.00 86.88 282 ASP A N 1
ATOM 2222 C CA . ASP A 1 282 ? -3.190 0.885 -27.119 1.00 86.88 282 ASP A CA 1
ATOM 2223 C C . ASP A 1 282 ? -3.729 1.688 -25.920 1.00 86.88 282 ASP A C 1
ATOM 2225 O O . ASP A 1 282 ? -3.693 1.234 -24.774 1.00 86.88 282 ASP A O 1
ATOM 2229 N N . LEU A 1 283 ? -4.227 2.907 -26.158 1.00 88.56 283 LEU A N 1
ATOM 2230 C CA . LEU A 1 283 ? -4.863 3.715 -25.122 1.00 88.56 283 LEU A CA 1
ATOM 2231 C C . LEU A 1 283 ? -6.198 3.110 -24.677 1.00 88.56 283 LEU A C 1
ATOM 2233 O O . LEU A 1 283 ? -6.471 3.102 -23.476 1.00 88.56 283 LEU A O 1
ATOM 2237 N N . GLU A 1 284 ? -7.013 2.630 -25.613 1.00 89.00 284 GLU A N 1
ATOM 2238 C CA . GLU A 1 284 ? -8.292 1.981 -25.309 1.00 89.00 284 GLU A CA 1
ATOM 2239 C C . GLU A 1 284 ? -8.071 0.698 -24.503 1.00 89.00 284 GLU A C 1
ATOM 2241 O O . GLU A 1 284 ? -8.622 0.561 -23.409 1.00 89.00 284 GLU A O 1
ATOM 2246 N N . ASP A 1 285 ? -7.148 -0.155 -24.949 1.00 90.50 285 ASP A N 1
ATOM 2247 C CA . ASP A 1 285 ? -6.797 -1.410 -24.280 1.00 90.50 285 ASP A CA 1
ATOM 2248 C C . ASP A 1 285 ? -6.327 -1.176 -22.832 1.00 90.50 285 ASP A C 1
ATOM 2250 O O . ASP A 1 285 ? -6.713 -1.893 -21.901 1.00 90.50 285 ASP A O 1
ATOM 2254 N N . VAL A 1 286 ? -5.522 -0.128 -22.604 1.00 91.06 286 VAL A N 1
ATOM 2255 C CA . VAL A 1 286 ? -5.057 0.256 -21.261 1.00 91.06 286 VAL A CA 1
ATOM 2256 C C . VAL A 1 286 ? -6.215 0.700 -20.364 1.00 91.06 286 VAL A C 1
ATOM 2258 O O . VAL A 1 286 ? -6.231 0.364 -19.174 1.00 91.06 286 VAL A O 1
ATOM 2261 N N . LEU A 1 287 ? -7.172 1.463 -20.894 1.00 90.88 287 LEU A N 1
ATOM 2262 C CA . LEU A 1 287 ? -8.323 1.949 -20.127 1.00 90.88 287 LEU A CA 1
ATOM 2263 C C . LEU A 1 287 ? -9.304 0.816 -19.797 1.00 90.88 287 LEU A C 1
ATOM 2265 O O . LEU A 1 287 ? -9.784 0.737 -18.661 1.00 90.88 287 LEU A O 1
ATOM 2269 N N . ASP A 1 288 ? -9.544 -0.084 -20.745 1.00 92.75 288 ASP A N 1
ATOM 2270 C CA . ASP A 1 288 ? -10.414 -1.245 -20.568 1.00 92.75 288 ASP A CA 1
ATOM 2271 C C . ASP A 1 288 ? -9.836 -2.228 -19.549 1.00 92.75 288 ASP A C 1
ATOM 2273 O O . ASP A 1 288 ? -10.538 -2.688 -18.637 1.00 92.75 288 ASP A O 1
ATOM 2277 N N . LEU A 1 289 ? -8.529 -2.497 -19.623 1.00 93.75 289 LEU A N 1
ATOM 2278 C CA . LEU A 1 289 ? -7.866 -3.354 -18.648 1.00 93.75 289 LEU A CA 1
ATOM 2279 C C . LEU A 1 289 ? -7.851 -2.721 -17.248 1.00 93.75 289 LEU A C 1
ATOM 2281 O O . LEU A 1 289 ? -8.061 -3.425 -16.256 1.00 93.75 289 LEU A O 1
ATOM 2285 N N . GLU A 1 290 ? -7.683 -1.396 -17.142 1.00 92.19 290 GLU A N 1
ATOM 2286 C CA . GLU A 1 290 ? -7.793 -0.688 -15.859 1.00 92.19 290 GLU A CA 1
ATOM 2287 C C . GLU A 1 290 ? -9.192 -0.866 -15.258 1.00 92.19 290 GLU A C 1
ATOM 2289 O O . GLU A 1 290 ? -9.325 -1.138 -14.060 1.00 92.19 290 GLU A O 1
ATOM 2294 N N . HIS A 1 291 ? -10.235 -0.758 -16.084 1.00 92.88 291 HIS A N 1
ATOM 2295 C CA . HIS A 1 291 ? -11.610 -0.967 -15.650 1.00 92.88 291 HIS A CA 1
ATOM 2296 C C . HIS A 1 291 ? -11.843 -2.402 -15.158 1.00 92.88 291 HIS A C 1
ATOM 2298 O O . HIS A 1 291 ? -12.388 -2.603 -14.067 1.00 92.88 291 HIS A O 1
ATOM 2304 N N . LYS A 1 292 ? -11.365 -3.402 -15.910 1.00 93.69 292 LYS A N 1
ATOM 2305 C CA . LYS A 1 292 ? -11.442 -4.821 -15.532 1.00 93.69 292 LYS A CA 1
ATOM 2306 C C . LYS A 1 292 ? -10.754 -5.092 -14.189 1.00 93.69 292 LYS A C 1
ATOM 2308 O O . LYS A 1 292 ? -11.345 -5.738 -13.320 1.00 93.69 292 LYS A O 1
ATOM 2313 N N . ILE A 1 293 ? -9.548 -4.559 -13.981 1.00 93.25 293 ILE A N 1
ATOM 2314 C CA . ILE A 1 293 ? -8.798 -4.709 -12.722 1.00 93.25 293 ILE A CA 1
ATOM 2315 C C . ILE A 1 293 ? -9.529 -4.036 -11.554 1.00 93.25 293 ILE A C 1
ATOM 2317 O O . ILE A 1 293 ? -9.575 -4.587 -10.453 1.00 93.25 293 ILE A O 1
ATOM 2321 N N . GLU A 1 294 ? -10.145 -2.871 -11.764 1.00 89.69 294 GLU A N 1
ATOM 2322 C CA . GLU A 1 294 ? -10.925 -2.197 -10.720 1.00 89.69 294 GLU A CA 1
ATOM 2323 C C . GLU A 1 294 ? -12.133 -3.050 -10.283 1.00 89.69 294 GLU A C 1
ATOM 2325 O O . GLU A 1 294 ? -12.427 -3.127 -9.087 1.00 89.69 294 GLU A O 1
ATO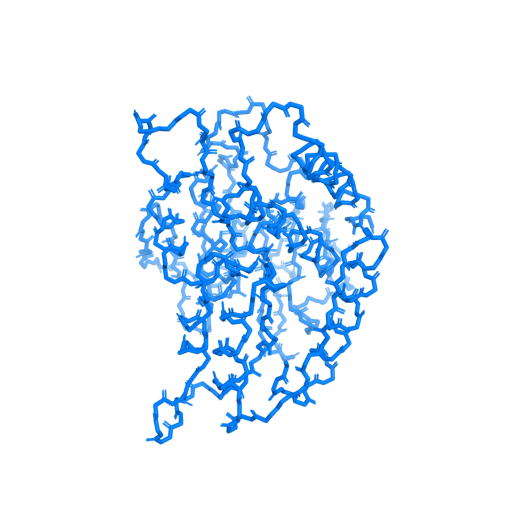M 2330 N N . ILE A 1 295 ? -12.811 -3.735 -11.213 1.00 91.06 295 ILE A N 1
ATOM 2331 C CA . ILE A 1 295 ? -13.892 -4.682 -10.885 1.00 91.06 295 ILE A CA 1
ATOM 2332 C C . ILE A 1 295 ? -13.332 -5.883 -10.113 1.00 91.06 295 ILE A C 1
ATOM 2334 O O . ILE A 1 295 ? -13.843 -6.217 -9.040 1.00 91.06 295 ILE A O 1
ATOM 2338 N N . GLN A 1 296 ? -12.254 -6.492 -10.615 1.00 90.38 296 GLN A N 1
ATOM 2339 C CA . GLN A 1 296 ? -11.600 -7.634 -9.975 1.00 90.38 296 GLN A CA 1
ATOM 2340 C C . GLN A 1 296 ? -11.182 -7.312 -8.535 1.00 90.38 296 GLN A C 1
ATOM 2342 O O . GLN A 1 296 ? -11.410 -8.123 -7.635 1.00 90.38 296 GLN A O 1
ATOM 2347 N N . SER A 1 297 ? -10.656 -6.108 -8.292 1.00 90.56 297 SER A N 1
ATOM 2348 C CA . SER A 1 297 ? -10.208 -5.674 -6.966 1.00 90.56 297 SER A CA 1
ATOM 2349 C C . SER A 1 297 ? -11.314 -5.717 -5.910 1.00 90.56 297 SER A C 1
ATOM 2351 O O . SER A 1 297 ? -11.028 -5.987 -4.751 1.00 90.56 297 SER A O 1
ATOM 2353 N N . LYS A 1 298 ? -12.579 -5.518 -6.304 1.00 88.81 298 LYS A N 1
ATOM 2354 C CA . LYS A 1 298 ? -13.735 -5.608 -5.399 1.00 88.81 298 LYS A CA 1
ATOM 2355 C C . LYS A 1 298 ? -14.119 -7.053 -5.114 1.00 88.81 298 LYS A C 1
ATOM 2357 O O . LYS A 1 298 ? -14.465 -7.377 -3.986 1.00 88.81 298 LYS A O 1
ATOM 2362 N N . SER A 1 299 ? -14.026 -7.922 -6.121 1.00 88.12 299 SER A N 1
ATOM 2363 C CA . SER A 1 299 ? -14.391 -9.337 -5.979 1.00 88.12 299 SER A CA 1
ATOM 2364 C C . SER A 1 299 ? -13.478 -10.101 -5.015 1.00 88.12 299 SER A C 1
ATOM 2366 O O . SER A 1 299 ? -13.917 -11.059 -4.392 1.00 88.12 299 SER A O 1
ATOM 2368 N N . VAL A 1 300 ? -12.223 -9.662 -4.856 1.00 86.25 300 VAL A N 1
ATOM 2369 C CA . VAL A 1 300 ? -11.220 -10.330 -4.009 1.00 86.25 300 VAL A CA 1
ATOM 2370 C C . VAL A 1 300 ? -11.190 -9.840 -2.556 1.00 86.25 300 VAL A C 1
ATOM 2372 O O . VAL A 1 300 ? -10.323 -10.282 -1.804 1.00 86.25 300 VAL A O 1
ATOM 2375 N N . ILE A 1 301 ? -12.083 -8.916 -2.175 1.00 81.88 301 ILE A N 1
ATOM 2376 C CA . ILE A 1 301 ? -12.226 -8.429 -0.787 1.00 81.88 301 ILE A CA 1
ATOM 2377 C C . ILE A 1 301 ? -13.125 -9.365 0.044 1.00 81.88 301 ILE A C 1
ATOM 2379 O O . ILE A 1 301 ? -13.073 -9.317 1.271 1.00 81.88 301 ILE A O 1
ATOM 2383 N N . HIS A 1 302 ? -13.928 -10.204 -0.620 1.00 62.31 302 HIS A N 1
ATOM 2384 C CA . HIS A 1 302 ? -14.769 -11.226 0.003 1.00 62.31 302 HIS A CA 1
ATOM 2385 C C . HIS A 1 302 ? -13.976 -12.407 0.567 1.00 62.31 302 HIS A C 1
ATOM 2387 O O . HIS A 1 302 ? -12.974 -12.820 -0.067 1.00 62.31 302 HIS A O 1
#